Protein AF-A0A6J3C196-F1 (afdb_monomer_lite)

Sequence (352 aa):
MTTNEITDLAKDVGDKTSLLLMQANKLAESKSEQAFAVDEAGVRCADAARDLLLCAMLTSPTIHEPHCQSALTAAAETLSSSAQHLMTNSKPLLEQPTYQHLTDELHAGNTDLNKALDRLKQAYASENGSESDKILRQQQRLKFMTTTGNANKYLGNADKELSKPLVTDHKGISLATEDDVAKRIAKLKGIIAAVVLATTDRDKPDYASAELAVGTMYTLLPSVIRDVKALTANKDAETRDKIMTDLKNLLDAAREICASASSDNEDLNGAGAKFAEASNDLYNVFNPQVSPVIEDQIMDDAAAACTLTSEMLANVYQLAEEIGGEPGSMLDSKGAATADAAKALLTIAQVT

Foldseek 3Di:
DDLVPLLVLLVQLLVLLVQLLVLLVVLLVPPDPLSVQLVVLSVQLNVLSVLLNVLSNVCSVPLVDLVSLVSNLVSLVSNLVSLVSSLVSCVVSCVDPVCVVSNVSNVVSSVSSVVSSVVSNVVSCVVDVRPVVVVVVVVLLVVLLVLLVVLVVLLVVLVVLLPDDQDPDDPPDPADALVNLLVLLVLLLVLLLQLLVQQLQVVHHVSVSNSVSSVVNSVSLSVSSNRLSNVLSPPDPVVSVLLSVLSVLLSVLSSLLSVQSSDPPGDNLVSLLSNLVSSVSSSCVSPVPDDCVVLVVQLVVLVVQLVVLVVVLVVLLVVLVVVDDPVSVVSNVVSVSSNSVSSSSNSSSSSD

Structure (mmCIF, N/CA/C/O backbone):
data_AF-A0A6J3C196-F1
#
_entry.id   AF-A0A6J3C196-F1
#
loop_
_atom_site.group_PDB
_atom_site.id
_atom_site.type_symbol
_atom_site.label_atom_id
_atom_site.label_alt_id
_atom_site.label_comp_id
_atom_site.label_asym_id
_atom_site.label_entity_id
_atom_site.label_seq_id
_atom_site.pdbx_PDB_ins_code
_atom_site.Cartn_x
_atom_site.Cartn_y
_atom_site.Cartn_z
_atom_site.occupancy
_atom_site.B_iso_or_equiv
_atom_site.auth_seq_id
_atom_site.auth_comp_id
_atom_site.auth_asym_id
_atom_site.auth_atom_id
_atom_site.pdbx_PDB_model_num
ATOM 1 N N . MET A 1 1 ? -29.128 -5.036 11.004 1.00 49.19 1 MET A N 1
ATOM 2 C CA . MET A 1 1 ? -28.982 -4.744 12.449 1.00 49.19 1 MET A CA 1
ATOM 3 C C . MET A 1 1 ? -30.354 -4.442 13.061 1.00 49.19 1 MET A C 1
ATOM 5 O O . MET A 1 1 ? -31.221 -3.968 12.333 1.00 49.19 1 MET A O 1
ATOM 9 N N . THR A 1 2 ? -30.634 -4.769 14.333 1.00 51.66 2 THR A N 1
ATOM 10 C CA . THR A 1 2 ? -31.955 -4.435 14.926 1.00 51.66 2 THR A CA 1
ATOM 11 C C . THR A 1 2 ? -31.916 -3.046 15.558 1.00 51.66 2 THR A C 1
ATOM 13 O O . THR A 1 2 ? -30.967 -2.716 16.259 1.00 51.66 2 THR A O 1
ATOM 16 N N . THR A 1 3 ? -32.969 -2.247 15.372 1.00 59.88 3 THR A N 1
ATOM 17 C CA . THR A 1 3 ? -33.188 -0.914 15.984 1.00 59.88 3 THR A CA 1
ATOM 18 C C . THR A 1 3 ? -32.978 -0.888 17.515 1.00 59.88 3 THR A C 1
ATOM 20 O O . THR A 1 3 ? -32.793 0.162 18.137 1.00 59.88 3 THR A O 1
ATOM 23 N N . ASN A 1 4 ? -32.981 -2.057 18.152 1.00 71.00 4 ASN A N 1
ATOM 24 C CA . ASN A 1 4 ? -32.763 -2.200 19.583 1.00 71.00 4 ASN A CA 1
ATOM 25 C C . ASN A 1 4 ? -31.278 -2.092 19.971 1.00 71.00 4 ASN A C 1
ATOM 27 O O . ASN A 1 4 ? -30.981 -1.531 21.017 1.00 71.00 4 ASN A O 1
ATOM 31 N N . GLU A 1 5 ? -30.345 -2.506 19.111 1.00 84.00 5 GLU A N 1
ATOM 32 C CA . GLU A 1 5 ? -28.918 -2.602 19.453 1.00 84.00 5 GLU A CA 1
ATOM 33 C C . GLU A 1 5 ? -28.251 -1.236 19.687 1.00 84.00 5 GLU A C 1
ATOM 35 O O . GLU A 1 5 ? -27.599 -1.036 20.708 1.00 84.00 5 GLU A O 1
ATOM 40 N N . ILE A 1 6 ? -28.481 -0.253 18.806 1.00 87.50 6 ILE A N 1
ATOM 41 C CA . ILE A 1 6 ? -27.972 1.124 18.984 1.00 87.50 6 ILE A CA 1
ATOM 42 C C . ILE A 1 6 ? -28.527 1.769 20.249 1.00 87.50 6 ILE A C 1
ATOM 44 O O . ILE A 1 6 ? -27.810 2.446 20.985 1.00 87.50 6 ILE A O 1
ATOM 48 N N . THR A 1 7 ? -29.810 1.538 20.514 1.00 88.50 7 THR A N 1
ATOM 49 C CA . THR A 1 7 ? -30.474 2.080 21.698 1.00 88.50 7 THR A CA 1
ATOM 50 C C . THR A 1 7 ? -29.919 1.442 22.970 1.00 88.50 7 THR A C 1
ATOM 52 O O . THR A 1 7 ? -29.711 2.136 23.961 1.00 88.50 7 THR A O 1
ATOM 55 N N . ASP A 1 8 ? -29.654 0.137 22.955 1.00 90.00 8 ASP A N 1
ATOM 56 C CA . ASP A 1 8 ? -29.120 -0.584 24.108 1.00 90.00 8 ASP A CA 1
ATOM 57 C C . ASP A 1 8 ? -27.650 -0.230 24.378 1.00 90.00 8 ASP A C 1
ATOM 59 O O . ASP A 1 8 ? -27.277 -0.028 25.532 1.00 90.00 8 ASP A O 1
ATOM 63 N N . LEU A 1 9 ? -26.839 -0.022 23.335 1.00 92.50 9 LEU A N 1
ATOM 64 C CA . LEU A 1 9 ? -25.480 0.511 23.476 1.00 92.50 9 LEU A CA 1
ATOM 65 C C . LEU A 1 9 ? -25.476 1.949 24.014 1.00 92.50 9 LEU A C 1
ATOM 67 O O . LEU A 1 9 ? -24.660 2.285 24.869 1.00 92.50 9 LEU A O 1
ATOM 71 N N . ALA A 1 10 ? -26.407 2.799 23.573 1.00 92.12 10 ALA A N 1
ATOM 72 C CA . ALA A 1 10 ? -26.541 4.153 24.109 1.00 92.12 10 ALA A CA 1
ATOM 73 C C . ALA A 1 10 ? -26.976 4.162 25.588 1.00 92.12 10 ALA A C 1
ATOM 75 O O . ALA A 1 10 ? -26.542 5.029 26.348 1.00 92.12 10 ALA A O 1
ATOM 76 N N . LYS A 1 11 ? -27.788 3.186 26.023 1.00 92.06 11 LYS A N 1
ATOM 77 C CA . LYS A 1 11 ? -28.104 2.994 27.449 1.00 92.06 11 LYS A CA 1
ATOM 78 C C . LYS A 1 11 ? -26.876 2.563 28.246 1.00 92.06 11 LYS A C 1
ATOM 80 O O . LYS A 1 11 ? -26.635 3.158 29.288 1.00 92.06 11 LYS A O 1
ATOM 85 N N . ASP A 1 12 ? -26.081 1.611 27.746 1.00 93.62 12 ASP A N 1
ATOM 86 C CA . ASP A 1 12 ? -24.825 1.209 28.406 1.00 93.62 12 ASP A CA 1
ATOM 87 C C . ASP A 1 12 ? -23.889 2.414 28.577 1.00 93.62 12 ASP A C 1
ATOM 89 O O . ASP A 1 12 ? -23.370 2.644 29.667 1.00 93.62 12 ASP A O 1
ATOM 93 N N . VAL A 1 13 ? -23.754 3.262 27.549 1.00 94.06 13 VAL A N 1
ATOM 94 C CA . VAL A 1 13 ? -23.010 4.530 27.658 1.00 94.06 13 VAL A CA 1
ATOM 95 C C . VAL A 1 13 ? -23.571 5.411 28.783 1.00 94.06 13 VAL A C 1
ATOM 97 O O . VAL A 1 13 ? -22.802 5.890 29.616 1.00 94.06 13 VAL A O 1
ATOM 100 N N . GLY A 1 14 ? -24.894 5.582 28.861 1.00 92.19 14 GLY A N 1
ATOM 101 C CA . GLY A 1 14 ? -25.547 6.333 29.938 1.00 92.19 14 GLY A CA 1
ATOM 102 C C . GLY A 1 14 ? -25.309 5.748 31.338 1.00 92.19 14 GLY A C 1
ATOM 103 O O . GLY A 1 14 ? -25.070 6.499 32.290 1.00 92.19 14 GLY A O 1
ATOM 104 N N . ASP A 1 15 ? -25.301 4.422 31.468 1.00 92.88 15 ASP A N 1
ATOM 105 C CA . ASP A 1 15 ? -25.005 3.724 32.722 1.00 92.88 15 ASP A CA 1
ATOM 106 C C . ASP A 1 15 ? -23.543 3.948 33.141 1.00 92.88 15 ASP A C 1
ATOM 108 O O . ASP A 1 15 ? -23.268 4.280 34.299 1.00 92.88 15 ASP A O 1
ATOM 112 N N . LYS A 1 16 ? -22.591 3.859 32.199 1.00 92.69 16 LYS A N 1
ATOM 113 C CA . LYS A 1 16 ? -21.171 4.165 32.456 1.00 92.69 16 LYS A CA 1
ATOM 114 C C . LYS A 1 16 ? -20.954 5.628 32.829 1.00 92.69 16 LYS A C 1
ATOM 116 O O . LYS A 1 16 ? -20.203 5.901 33.767 1.00 92.69 16 LYS A O 1
ATOM 121 N N . THR A 1 17 ? -21.634 6.564 32.165 1.00 93.06 17 THR A N 1
ATOM 122 C CA . THR A 1 17 ? -21.600 7.980 32.549 1.00 93.06 17 THR A CA 1
ATOM 123 C C . THR A 1 17 ? -22.145 8.175 33.961 1.00 93.06 17 THR A C 1
ATOM 125 O O . THR A 1 17 ? -21.527 8.874 34.757 1.00 93.06 17 THR A O 1
ATOM 128 N N . SER A 1 18 ? -23.250 7.520 34.318 1.00 91.75 18 SER A N 1
ATOM 129 C CA . SER A 1 18 ? -23.841 7.629 35.658 1.00 91.75 18 SER A CA 1
ATOM 130 C C . SER A 1 18 ? -22.895 7.125 36.753 1.00 91.75 18 SER A C 1
ATOM 132 O O . SER A 1 18 ? -22.762 7.763 37.798 1.00 91.75 18 SER A O 1
ATOM 134 N N . LEU A 1 19 ? -22.182 6.021 36.500 1.00 90.75 19 LEU A N 1
ATOM 135 C CA . LEU A 1 19 ? -21.153 5.506 37.409 1.00 90.75 19 LEU A CA 1
ATOM 136 C C . LEU A 1 19 ? -19.984 6.489 37.575 1.00 90.75 19 LEU A C 1
ATOM 138 O O . LEU A 1 19 ? -19.577 6.763 38.705 1.00 90.75 19 LEU A O 1
ATOM 142 N N . LEU A 1 20 ? -19.490 7.063 36.473 1.00 90.31 20 LEU A N 1
ATOM 143 C CA . LEU A 1 20 ? -18.434 8.081 36.495 1.00 90.31 20 LEU A CA 1
ATOM 144 C C . LEU A 1 20 ? -18.865 9.326 37.289 1.00 90.31 20 LEU A C 1
ATOM 146 O O . LEU A 1 20 ? -18.107 9.848 38.106 1.00 90.31 20 LEU A O 1
ATOM 150 N N . LEU A 1 21 ? -20.102 9.784 37.096 1.00 90.75 21 LEU A N 1
ATOM 151 C CA . LEU A 1 21 ? -20.657 10.933 37.812 1.00 90.75 21 LEU A CA 1
ATOM 152 C C . LEU A 1 21 ? -20.824 10.666 39.306 1.00 90.75 21 LEU A C 1
ATOM 154 O O . LEU A 1 21 ? -20.558 11.551 40.115 1.00 90.75 21 LEU A O 1
ATOM 158 N N . MET A 1 22 ? -21.205 9.448 39.695 1.00 88.44 22 MET A N 1
ATOM 159 C CA . MET A 1 22 ? -21.294 9.068 41.106 1.00 88.44 22 MET A CA 1
ATOM 160 C C . MET A 1 22 ? -19.925 9.140 41.800 1.00 88.44 22 MET A C 1
ATOM 162 O O . MET A 1 22 ? -19.848 9.509 42.972 1.00 88.44 22 MET A O 1
ATOM 166 N N . GLN A 1 23 ? -18.842 8.817 41.088 1.00 86.50 23 GLN A N 1
ATOM 167 C CA . GLN A 1 23 ? -17.473 8.966 41.589 1.00 86.50 23 GLN A CA 1
ATOM 168 C C . GLN A 1 23 ? -17.063 10.442 41.665 1.00 86.50 23 GLN A C 1
ATOM 170 O O . GLN A 1 23 ? -16.548 10.878 42.693 1.00 86.50 23 GLN A O 1
ATOM 175 N N . ALA A 1 24 ? -17.350 11.228 40.624 1.00 86.25 24 ALA A N 1
ATOM 176 C CA . ALA A 1 24 ? -17.058 12.660 40.602 1.00 86.25 24 ALA A CA 1
ATOM 177 C C . ALA A 1 24 ? -17.819 13.439 41.689 1.00 86.25 24 ALA A C 1
ATOM 179 O O . ALA A 1 24 ? -17.261 14.338 42.313 1.00 86.25 24 ALA A O 1
ATOM 180 N N . ASN A 1 25 ? -19.061 13.055 41.989 1.00 85.81 25 ASN A N 1
ATOM 181 C CA . ASN A 1 25 ? -19.868 13.704 43.019 1.00 85.81 25 ASN A CA 1
ATOM 182 C C . ASN A 1 25 ? -19.242 13.582 44.419 1.00 85.81 25 ASN A C 1
ATOM 184 O O . ASN A 1 25 ? -19.324 14.516 45.209 1.00 85.81 25 ASN A O 1
ATOM 188 N N . LYS A 1 26 ? -18.529 12.484 44.709 1.00 83.44 26 LYS A N 1
ATOM 189 C CA . LYS A 1 26 ? -17.782 12.329 45.972 1.00 83.44 26 LYS A CA 1
ATOM 190 C C . LYS A 1 26 ? -16.655 13.364 46.118 1.00 83.44 26 LYS A C 1
ATOM 192 O O . LYS A 1 26 ? -16.299 13.715 47.237 1.00 83.44 26 LYS A O 1
ATOM 197 N N . LEU A 1 27 ? -16.099 13.871 45.009 1.00 76.44 27 LEU A N 1
ATOM 198 C CA . LEU A 1 27 ? -15.130 14.982 45.017 1.00 76.44 27 LEU A CA 1
ATOM 199 C C . LEU A 1 27 ? -15.824 16.333 45.246 1.00 76.44 27 LEU A C 1
ATOM 201 O O . LEU A 1 27 ? -15.272 17.223 45.903 1.00 76.44 27 LEU A O 1
ATOM 205 N N . ALA A 1 28 ? -17.046 16.469 44.726 1.00 75.00 28 ALA A N 1
ATOM 206 C CA . ALA A 1 28 ? -17.852 17.681 44.807 1.00 75.00 28 ALA A CA 1
ATOM 207 C C . ALA A 1 28 ? -18.475 17.932 46.200 1.00 75.00 28 ALA A C 1
ATOM 209 O O . ALA A 1 28 ? -18.947 19.032 46.478 1.00 75.00 28 ALA A O 1
ATOM 210 N N . GLU A 1 29 ? -18.439 16.955 47.115 1.00 75.31 29 GLU A N 1
ATOM 211 C CA . GLU A 1 29 ? -18.946 17.109 48.492 1.00 75.31 29 GLU A CA 1
ATOM 212 C C . GLU A 1 29 ? -18.143 18.119 49.330 1.00 75.31 29 GLU A C 1
ATOM 214 O O . GLU A 1 29 ? -18.653 18.695 50.299 1.00 75.31 29 GLU A O 1
ATOM 219 N N . SER A 1 30 ? -16.884 18.374 48.962 1.00 66.12 30 SER A N 1
ATOM 220 C CA . SER A 1 30 ? -16.096 19.434 49.589 1.00 66.12 30 SER A CA 1
ATOM 221 C C . SER A 1 30 ? -16.639 20.793 49.130 1.00 66.12 30 SER A C 1
ATOM 223 O O . SER A 1 30 ? -16.702 21.050 47.944 1.00 66.12 30 SER A O 1
ATOM 225 N N . LYS A 1 31 ? -17.046 21.709 50.020 1.00 66.06 31 LYS A N 1
ATOM 226 C CA . LYS A 1 31 ? -17.582 23.042 49.633 1.00 66.06 31 LYS A CA 1
ATOM 227 C C . LYS A 1 31 ? -16.500 24.013 49.111 1.00 66.06 31 LYS A C 1
ATOM 229 O O . LYS A 1 31 ? -16.443 25.166 49.535 1.00 66.06 31 LYS A O 1
ATOM 234 N N . SER A 1 32 ? -15.595 23.531 48.265 1.00 76.06 32 SER A N 1
ATOM 235 C CA . SER A 1 32 ? -14.510 24.291 47.647 1.00 76.06 32 SER A CA 1
ATOM 236 C C . SER A 1 32 ? -14.933 24.852 46.285 1.00 76.06 32 SER A C 1
ATOM 238 O O . SER A 1 32 ? -15.858 24.353 45.648 1.00 76.06 32 SER A O 1
ATOM 240 N N . GLU A 1 33 ? -14.250 25.893 45.811 1.00 75.75 33 GLU A N 1
ATOM 241 C CA . GLU A 1 33 ? -14.483 26.456 44.472 1.00 75.75 33 GLU A CA 1
ATOM 242 C C . GLU A 1 33 ? -14.169 25.427 43.368 1.00 75.75 33 GLU A C 1
ATOM 244 O O . GLU A 1 33 ? -14.858 25.347 42.354 1.00 75.75 33 GLU A O 1
ATOM 249 N N . GLN A 1 34 ? -13.184 24.559 43.611 1.00 78.94 34 GLN A N 1
ATOM 250 C CA . GLN A 1 34 ? -12.806 23.462 42.722 1.00 78.94 34 GLN A CA 1
ATOM 251 C C . GLN A 1 34 ? -13.888 22.376 42.645 1.00 78.94 34 GLN A C 1
ATOM 253 O O . GLN A 1 34 ? -14.134 21.828 41.575 1.00 78.94 34 GLN A O 1
ATOM 258 N N . ALA A 1 35 ? -14.574 22.089 43.751 1.00 81.38 35 ALA A N 1
ATOM 259 C CA . ALA A 1 35 ? -15.699 21.158 43.771 1.00 81.38 35 ALA A CA 1
ATOM 260 C C . ALA A 1 35 ? -16.908 21.664 42.978 1.00 81.38 35 ALA A C 1
ATOM 262 O O . ALA A 1 35 ? -17.563 20.869 42.310 1.00 81.38 35 ALA A O 1
ATOM 263 N N . PHE A 1 36 ? -17.160 22.977 42.980 1.00 83.44 36 PHE A N 1
ATOM 264 C CA . PHE A 1 36 ? -18.204 23.574 42.144 1.00 83.44 36 PHE A CA 1
ATOM 265 C C . PHE A 1 36 ? -17.909 23.390 40.646 1.00 83.44 36 PHE A C 1
ATOM 267 O O . PHE A 1 36 ? -18.800 23.051 39.873 1.00 83.44 36 PHE A O 1
ATOM 274 N N . ALA A 1 37 ? -16.644 23.531 40.233 1.00 85.75 37 ALA A N 1
ATOM 275 C CA . ALA A 1 37 ? -16.231 23.298 38.846 1.00 85.75 37 ALA A CA 1
ATOM 276 C C . ALA A 1 37 ? -16.340 21.819 38.415 1.00 85.75 37 ALA A C 1
ATOM 278 O O . ALA A 1 37 ? -16.557 21.530 37.233 1.00 85.75 37 ALA A O 1
ATOM 279 N N . VAL A 1 38 ? -16.180 20.879 39.354 1.00 87.94 38 VAL A N 1
ATOM 280 C CA . VAL A 1 38 ? -16.407 19.443 39.118 1.00 87.94 38 VAL A CA 1
ATOM 281 C C . VAL A 1 38 ? -17.899 19.134 39.022 1.00 87.94 38 VAL A C 1
ATOM 283 O O . VAL A 1 38 ? -18.292 18.408 38.113 1.00 87.94 38 VAL A O 1
ATOM 286 N N . ASP A 1 39 ? -18.726 19.718 39.891 1.00 87.69 39 ASP A N 1
ATOM 287 C CA . ASP A 1 39 ? -20.186 19.576 39.845 1.00 87.69 39 ASP A CA 1
ATOM 288 C C . ASP A 1 39 ? -20.759 20.100 38.518 1.00 87.69 39 ASP A C 1
ATOM 290 O O . ASP A 1 39 ? -21.464 19.378 37.814 1.00 87.69 39 ASP A O 1
ATOM 294 N N . GLU A 1 40 ? -20.356 21.302 38.089 1.00 88.56 40 GLU A N 1
ATOM 295 C CA . GLU A 1 40 ? -20.795 21.876 36.812 1.00 88.56 40 GLU A CA 1
ATOM 296 C C . GLU A 1 40 ? -20.372 21.008 35.612 1.00 88.56 40 GLU A C 1
ATOM 298 O O . GLU A 1 40 ? -21.167 20.753 34.703 1.00 88.56 40 GLU A O 1
ATOM 303 N N . ALA A 1 41 ? -19.130 20.510 35.606 1.00 89.44 41 ALA A N 1
ATOM 304 C CA . ALA A 1 41 ? -18.667 19.589 34.568 1.00 89.44 41 ALA A CA 1
ATOM 305 C C . ALA A 1 41 ? -19.429 18.253 34.601 1.00 89.44 41 ALA A C 1
ATOM 307 O O . ALA A 1 41 ? -19.697 17.668 33.549 1.00 89.44 41 ALA A O 1
ATOM 308 N N . GLY A 1 42 ? -19.817 17.795 35.793 1.00 91.25 42 GLY A N 1
ATOM 309 C CA . GLY A 1 42 ? -20.642 16.611 35.988 1.00 91.25 42 GLY A CA 1
ATOM 310 C C . GLY A 1 42 ? -22.036 16.780 35.388 1.00 91.25 42 GLY A C 1
ATOM 311 O O . GLY A 1 42 ? -22.482 15.924 34.624 1.00 91.25 42 GLY A O 1
ATOM 312 N N . VAL A 1 43 ? -22.691 17.917 35.642 1.00 91.19 43 VAL A N 1
ATOM 313 C CA . VAL A 1 43 ? -23.997 18.254 35.047 1.00 91.19 43 VAL A CA 1
ATOM 314 C C . VAL A 1 43 ? -23.916 18.263 33.520 1.00 91.19 43 VAL A C 1
ATOM 316 O O . VAL A 1 43 ? -24.719 17.601 32.866 1.00 91.19 43 VAL A O 1
ATOM 319 N N . ARG A 1 44 ? -22.899 18.916 32.942 1.00 90.12 44 ARG A N 1
ATOM 320 C CA . ARG A 1 44 ? -22.701 18.944 31.479 1.00 90.12 44 ARG A CA 1
ATOM 321 C C . ARG A 1 44 ? -22.492 17.552 30.883 1.00 90.12 44 ARG A C 1
ATOM 323 O O . ARG A 1 44 ? -22.989 17.262 29.798 1.00 90.12 44 ARG A O 1
ATOM 330 N N . CYS A 1 45 ? -21.765 16.684 31.583 1.00 90.88 45 CYS A N 1
ATOM 331 C CA . CYS A 1 45 ? -21.553 15.302 31.161 1.00 90.88 45 CYS A CA 1
ATOM 332 C C . CYS A 1 45 ? -22.859 14.485 31.231 1.00 90.88 45 CYS A C 1
ATOM 334 O O . CYS A 1 45 ? -23.164 13.733 30.306 1.00 90.88 45 CYS A O 1
ATOM 336 N N . ALA A 1 46 ? -23.679 14.693 32.268 1.00 92.12 46 ALA A N 1
ATOM 337 C CA . ALA A 1 46 ? -25.002 14.079 32.381 1.00 92.12 46 ALA A CA 1
ATOM 338 C C . ALA A 1 46 ? -25.943 14.515 31.248 1.00 92.12 46 ALA A C 1
ATOM 340 O O . ALA A 1 46 ? -26.636 13.680 30.667 1.00 92.12 46 ALA A O 1
ATOM 341 N N . ASP A 1 47 ? -25.959 15.808 30.923 1.00 89.75 47 ASP A N 1
ATOM 342 C CA . ASP A 1 47 ? -26.782 16.353 29.842 1.00 89.75 47 ASP A CA 1
ATOM 343 C C . ASP A 1 47 ? -26.336 15.815 28.480 1.00 89.75 47 ASP A C 1
ATOM 345 O O . ASP A 1 47 ? -27.163 15.298 27.732 1.00 89.75 47 ASP A O 1
ATOM 349 N N . ALA A 1 48 ? -25.027 15.788 28.208 1.00 90.69 48 ALA A N 1
ATOM 350 C CA . ALA A 1 48 ? -24.493 15.209 26.976 1.00 90.69 48 ALA A CA 1
ATOM 351 C C . ALA A 1 48 ? -24.840 13.715 26.817 1.00 90.69 48 ALA A C 1
ATOM 353 O O . ALA A 1 48 ? -25.098 13.255 25.705 1.00 90.69 48 ALA A O 1
ATOM 354 N N . ALA A 1 49 ? -24.893 12.947 27.912 1.00 92.69 49 ALA A N 1
ATOM 355 C CA . ALA A 1 49 ? -25.314 11.546 27.870 1.00 92.69 49 ALA A CA 1
ATOM 356 C C . ALA A 1 49 ? -26.814 11.386 27.587 1.00 92.69 49 ALA A C 1
ATOM 358 O O . ALA A 1 49 ? -27.207 10.486 26.841 1.00 92.69 49 ALA A O 1
ATOM 359 N N . ARG A 1 50 ? -27.660 12.271 28.131 1.00 92.06 50 ARG A N 1
ATOM 360 C CA . ARG A 1 50 ? -29.097 12.300 27.811 1.00 92.06 50 ARG A CA 1
ATOM 361 C C . ARG A 1 50 ? -29.332 12.668 26.352 1.00 92.06 50 ARG A C 1
ATOM 363 O O . ARG A 1 50 ? -30.124 12.001 25.689 1.00 92.06 50 ARG A O 1
ATOM 370 N N . ASP A 1 51 ? -28.623 13.674 25.852 1.00 90.75 51 ASP A N 1
ATOM 371 C CA . ASP A 1 51 ? -28.708 14.107 24.457 1.00 90.75 51 ASP A CA 1
ATOM 372 C C . ASP A 1 51 ? -28.259 12.997 23.505 1.00 90.75 51 ASP A C 1
ATOM 374 O O . ASP A 1 51 ? -28.927 12.737 22.504 1.00 90.75 51 ASP A O 1
ATOM 378 N N . LEU A 1 52 ? -27.184 12.278 23.846 1.00 93.56 52 LEU A N 1
ATOM 379 C CA . LEU A 1 52 ? -26.738 11.105 23.097 1.00 93.56 52 LEU A CA 1
ATOM 380 C C . LEU A 1 52 ? -27.808 10.010 23.061 1.00 93.56 52 LEU A C 1
ATOM 382 O O . LEU A 1 52 ? -28.090 9.478 21.989 1.00 93.56 52 LEU A O 1
ATOM 386 N N . LEU A 1 53 ? -28.424 9.684 24.200 1.00 92.75 53 LEU A N 1
ATOM 387 C CA . LEU A 1 53 ? -29.475 8.669 24.261 1.00 92.75 53 LEU A CA 1
ATOM 388 C C . LEU A 1 53 ? -30.706 9.077 23.439 1.00 92.75 53 LEU A C 1
ATOM 390 O O . LEU A 1 53 ? -31.235 8.265 22.682 1.00 92.75 53 LEU A O 1
ATOM 394 N N . LEU A 1 54 ? -31.144 10.333 23.543 1.00 90.19 54 LEU A N 1
ATOM 395 C CA . LEU A 1 54 ? -32.245 10.861 22.733 1.00 90.19 54 LEU A CA 1
ATOM 396 C C . LEU A 1 54 ? -31.904 10.825 21.242 1.00 90.19 54 LEU A C 1
ATOM 398 O O . LEU A 1 54 ? -32.723 10.387 20.434 1.00 90.19 54 LEU A O 1
ATOM 402 N N . CYS A 1 55 ? -30.686 11.228 20.876 1.00 89.06 55 CYS A N 1
ATOM 403 C CA . CYS A 1 55 ? -30.195 11.149 19.507 1.00 89.06 55 CYS A CA 1
ATOM 404 C C . CYS A 1 55 ? -30.206 9.699 19.008 1.00 89.06 55 CYS A C 1
ATOM 406 O O . CYS A 1 55 ? -30.732 9.437 17.928 1.00 89.06 55 CYS A O 1
ATOM 408 N N . ALA A 1 56 ? -29.732 8.742 19.810 1.00 90.12 56 ALA A N 1
ATOM 409 C CA . ALA A 1 56 ? -29.752 7.318 19.483 1.00 90.12 56 ALA A CA 1
ATOM 410 C C . ALA A 1 56 ? -31.183 6.798 19.282 1.00 90.12 56 ALA A C 1
ATOM 412 O O . ALA A 1 56 ? -31.455 6.125 18.295 1.00 90.12 56 ALA A O 1
ATOM 413 N N . MET A 1 57 ? -32.128 7.161 20.153 1.00 87.62 57 MET A N 1
ATOM 414 C CA . MET A 1 57 ? -33.533 6.758 20.017 1.00 87.62 57 MET A CA 1
ATOM 415 C C . MET A 1 57 ? -34.192 7.321 18.750 1.00 87.62 57 MET A C 1
ATOM 417 O O . MET A 1 57 ? -34.967 6.620 18.100 1.00 87.62 57 MET A O 1
ATOM 421 N N . LEU A 1 58 ? -33.890 8.573 18.393 1.00 88.44 58 LEU A N 1
ATOM 422 C CA . LEU A 1 58 ? -34.437 9.228 17.201 1.00 88.44 58 LEU A CA 1
ATOM 423 C C . LEU A 1 58 ? -33.817 8.699 15.905 1.00 88.44 58 LEU A C 1
ATOM 425 O O . LEU A 1 58 ? -34.506 8.594 14.895 1.00 88.44 58 LEU A O 1
ATOM 429 N N . THR A 1 59 ? -32.523 8.383 15.934 1.00 86.88 59 THR A N 1
ATOM 430 C CA . THR A 1 59 ? -31.760 7.969 14.751 1.00 86.88 59 THR A CA 1
ATOM 431 C C . THR A 1 59 ? -31.757 6.466 14.533 1.00 86.88 59 THR A C 1
ATOM 433 O O . THR A 1 59 ? -31.570 6.044 13.399 1.00 86.88 59 THR A O 1
ATOM 436 N N . SER A 1 60 ? -32.001 5.647 15.561 1.00 84.31 60 SER A N 1
ATOM 437 C CA . SER A 1 60 ? -31.924 4.187 15.451 1.00 84.31 60 SER A CA 1
ATOM 438 C C . SER A 1 60 ? -32.791 3.596 14.321 1.00 84.31 60 SER A C 1
ATOM 440 O O . SER A 1 60 ? -32.286 2.763 13.563 1.00 84.31 60 SER A O 1
ATOM 442 N N . PRO A 1 61 ? -34.058 4.021 14.105 1.00 79.12 61 PRO A N 1
ATOM 443 C CA . PRO A 1 61 ? -34.873 3.494 13.003 1.00 79.12 61 PRO A CA 1
ATOM 444 C C . PRO A 1 61 ? -34.346 3.862 11.609 1.00 79.12 61 PRO A C 1
ATOM 446 O O . PRO A 1 61 ? -34.642 3.171 10.637 1.00 79.12 61 PRO A O 1
ATOM 449 N N . THR A 1 62 ? -33.572 4.943 11.504 1.00 81.31 62 THR A N 1
ATOM 450 C CA . THR A 1 62 ? -33.041 5.499 10.252 1.00 81.31 62 THR A CA 1
ATOM 451 C C . THR A 1 62 ? -31.515 5.548 10.260 1.00 81.31 62 THR A C 1
ATOM 453 O O . THR A 1 62 ? -30.918 6.378 9.583 1.00 81.31 62 THR A O 1
ATOM 456 N N . ILE A 1 63 ? -30.854 4.664 11.015 1.00 80.81 63 ILE A N 1
ATOM 457 C CA . ILE A 1 63 ? -29.402 4.745 11.239 1.00 80.81 63 ILE A CA 1
ATOM 458 C C . ILE A 1 63 ? -28.576 4.462 9.976 1.00 80.81 63 ILE A C 1
ATOM 460 O O . ILE A 1 63 ? -27.397 4.791 9.909 1.00 80.81 63 ILE A O 1
ATOM 464 N N . HIS A 1 64 ? -29.209 3.903 8.947 1.00 72.06 64 HIS A N 1
ATOM 465 C CA . HIS A 1 64 ? -28.638 3.724 7.614 1.00 72.06 64 HIS A CA 1
ATOM 466 C C . HIS A 1 64 ? -28.414 5.062 6.884 1.00 72.06 64 HIS A C 1
ATOM 468 O O . HIS A 1 64 ? -27.640 5.121 5.934 1.00 72.06 64 HIS A O 1
ATOM 474 N N . GLU A 1 65 ? -29.083 6.136 7.314 1.00 74.44 65 GLU A N 1
ATOM 475 C CA . GLU A 1 65 ? -28.947 7.460 6.720 1.00 74.44 65 GLU A CA 1
ATOM 476 C C . GLU A 1 65 ? -27.675 8.180 7.228 1.00 74.44 65 GLU A C 1
ATOM 478 O O . GLU A 1 65 ? -27.506 8.360 8.440 1.00 74.44 65 GLU A O 1
ATOM 483 N N . PRO A 1 66 ? -26.797 8.697 6.342 1.00 71.69 66 PRO A N 1
ATO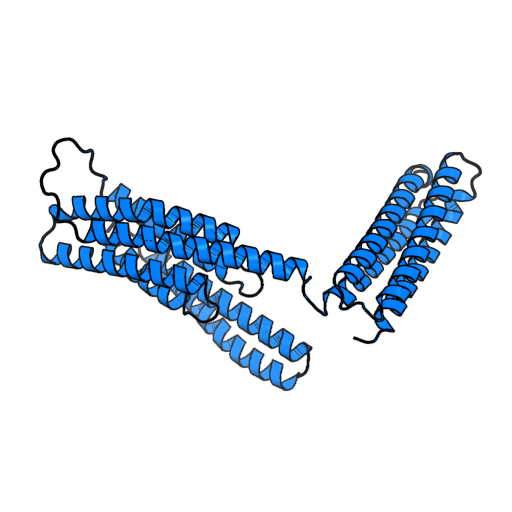M 484 C CA . PRO A 1 66 ? -25.511 9.293 6.739 1.00 71.69 66 PRO A CA 1
ATOM 485 C C . PRO A 1 66 ? -25.620 10.491 7.695 1.00 71.69 66 PRO A C 1
ATOM 487 O O . PRO A 1 66 ? -24.756 10.716 8.547 1.00 71.69 66 PRO A O 1
ATOM 490 N N . HIS A 1 67 ? -26.691 11.277 7.576 1.00 79.69 67 HIS A N 1
ATOM 491 C CA . HIS A 1 67 ? -26.927 12.433 8.441 1.00 79.69 67 HIS A CA 1
ATOM 492 C C . HIS A 1 67 ? -27.303 12.011 9.871 1.00 79.69 67 HIS A C 1
ATOM 494 O O . HIS A 1 67 ? -26.904 12.675 10.827 1.00 79.69 67 HIS A O 1
ATOM 500 N N . CYS A 1 68 ? -27.999 10.880 10.028 1.00 82.62 68 CYS A N 1
ATOM 501 C CA . CYS A 1 68 ? -28.312 10.283 11.324 1.00 82.62 68 CYS A CA 1
ATOM 502 C C . CYS A 1 68 ? -27.046 9.758 12.019 1.00 82.62 68 CYS A C 1
ATOM 504 O O . CYS A 1 68 ? -26.842 10.035 13.199 1.00 82.62 68 CYS A O 1
ATOM 506 N N . GLN A 1 69 ? -26.154 9.091 11.279 1.00 83.38 69 GLN A N 1
ATOM 507 C CA . GLN A 1 69 ? -24.855 8.639 11.799 1.00 83.38 69 GLN A CA 1
ATOM 508 C C . GLN A 1 69 ? -23.960 9.813 12.213 1.00 83.38 69 GLN A C 1
ATOM 510 O O . GLN A 1 69 ? -23.321 9.776 13.265 1.00 83.38 69 GLN A O 1
ATOM 515 N N . SER A 1 70 ? -23.947 10.883 11.413 1.00 83.56 70 SER A N 1
ATOM 516 C CA . SER A 1 70 ? -23.178 12.098 11.707 1.00 83.56 70 SER A CA 1
ATOM 517 C C . SER A 1 70 ? -23.679 12.788 12.978 1.00 83.56 70 SER A C 1
ATOM 519 O O . SER A 1 70 ? -22.877 13.175 13.827 1.00 83.56 70 SER A O 1
ATOM 521 N N . ALA A 1 71 ? -25.001 12.896 13.148 1.00 85.56 71 ALA A N 1
ATOM 522 C CA . ALA A 1 71 ? -25.606 13.449 14.357 1.00 85.56 71 ALA A CA 1
ATOM 523 C C . ALA A 1 71 ? -25.258 12.617 15.604 1.00 85.56 71 ALA A C 1
ATOM 525 O O . ALA A 1 71 ? -24.867 13.176 16.630 1.00 85.56 71 ALA A O 1
ATOM 526 N N . LEU A 1 72 ? -25.325 11.285 15.496 1.00 88.81 72 LEU A N 1
ATOM 527 C CA . LEU A 1 72 ? -24.985 10.380 16.593 1.00 88.81 72 LEU A CA 1
ATOM 528 C C . LEU A 1 72 ? -23.486 10.423 16.941 1.00 88.81 72 LEU A C 1
ATOM 530 O O . LEU A 1 72 ? -23.117 10.396 18.115 1.00 88.81 72 LEU A O 1
ATOM 534 N N . THR A 1 73 ? -22.623 10.569 15.932 1.00 88.94 73 THR A N 1
ATOM 535 C CA . THR A 1 73 ? -21.174 10.764 16.108 1.00 88.94 73 THR A CA 1
ATOM 536 C C . THR A 1 73 ? -20.878 12.063 16.854 1.00 88.94 73 THR A C 1
ATOM 538 O O . THR A 1 73 ? -20.138 12.047 17.836 1.00 88.94 73 THR A O 1
ATOM 541 N N . ALA A 1 74 ? -21.504 13.171 16.449 1.00 86.12 74 ALA A N 1
ATOM 542 C CA . ALA A 1 74 ? -21.327 14.470 17.095 1.00 86.12 74 ALA A CA 1
ATOM 543 C C . ALA A 1 74 ? -21.791 14.457 18.563 1.00 86.12 74 ALA A C 1
ATOM 545 O O . ALA A 1 74 ? -21.122 15.017 19.437 1.00 86.12 74 ALA A O 1
ATOM 546 N N . ALA A 1 75 ? -22.899 13.773 18.863 1.00 90.62 75 ALA A N 1
ATOM 547 C CA . ALA A 1 75 ? -23.367 13.593 20.236 1.00 90.62 75 ALA A CA 1
ATOM 548 C C . ALA A 1 75 ? -22.373 12.765 21.077 1.00 90.62 75 ALA A C 1
ATOM 550 O O . ALA A 1 75 ? -22.055 13.130 22.210 1.00 90.62 75 ALA A O 1
ATOM 551 N N . ALA A 1 76 ? -21.814 11.692 20.506 1.00 91.00 76 ALA A N 1
ATOM 552 C CA . ALA A 1 76 ? -20.814 10.849 21.164 1.00 91.00 76 ALA A CA 1
ATOM 553 C C . ALA A 1 76 ? -19.502 11.608 21.451 1.00 91.00 76 ALA A C 1
ATOM 555 O O . ALA A 1 76 ? -18.908 11.455 22.519 1.00 91.00 76 ALA A O 1
ATOM 556 N N . GLU A 1 77 ? -19.055 12.453 20.519 1.00 88.69 77 GLU A N 1
ATOM 557 C CA . GLU A 1 77 ? -17.887 13.325 20.701 1.00 88.69 77 GLU A CA 1
ATOM 558 C C . GLU A 1 77 ? -18.127 14.407 21.753 1.00 88.69 77 GLU A C 1
ATOM 560 O O . GLU A 1 77 ? -17.249 14.668 22.576 1.00 88.69 77 GLU A O 1
ATOM 565 N N . THR A 1 78 ? -19.333 14.978 21.782 1.00 90.31 78 THR A N 1
ATOM 566 C CA . THR A 1 78 ? -19.736 15.947 22.808 1.00 90.31 78 THR A CA 1
ATOM 567 C C . THR A 1 78 ? -19.670 15.324 24.204 1.00 90.31 78 THR A C 1
ATOM 569 O O . THR A 1 78 ? -19.116 15.931 25.121 1.00 90.31 78 THR A O 1
ATOM 572 N N . LEU A 1 79 ? -20.152 14.087 24.372 1.00 93.25 79 LEU A N 1
ATOM 573 C CA . LEU A 1 79 ? -20.058 13.375 25.649 1.00 93.25 79 LEU A CA 1
ATOM 574 C C . LEU A 1 79 ? -18.607 13.066 26.039 1.00 93.25 79 LEU A C 1
ATOM 576 O O . LEU A 1 79 ? -18.216 13.316 27.179 1.00 93.25 79 LEU A O 1
ATOM 580 N N . SER A 1 80 ? -17.794 12.571 25.103 1.00 91.62 80 SER A N 1
ATOM 581 C CA . SER A 1 80 ? -16.373 12.302 25.362 1.00 91.62 80 SER A CA 1
ATOM 582 C C . SER A 1 80 ? -15.621 13.574 25.773 1.00 91.62 80 SER A C 1
ATOM 584 O O . SER A 1 80 ? -14.879 13.569 26.756 1.00 91.62 80 SER A O 1
ATOM 586 N N . SER A 1 81 ? -15.874 14.698 25.095 1.00 89.81 81 SER A N 1
ATOM 587 C CA . SER A 1 81 ? -15.314 16.003 25.457 1.00 89.81 81 SER A CA 1
ATOM 588 C C . SER A 1 81 ? -15.745 16.433 26.864 1.00 89.81 81 SER A C 1
ATOM 590 O O . SER A 1 81 ? -14.892 16.779 27.685 1.00 89.81 81 SER A O 1
ATOM 592 N N . SER A 1 82 ? -17.037 16.333 27.191 1.00 89.81 82 SER A N 1
ATOM 593 C CA . SER A 1 82 ? -17.555 16.636 28.532 1.00 89.81 82 SER A CA 1
ATOM 594 C C . SER A 1 82 ? -16.922 15.763 29.624 1.00 89.81 82 SER A C 1
ATOM 596 O O . SER A 1 82 ? -16.556 16.276 30.682 1.00 89.81 82 SER A O 1
ATOM 598 N N . ALA A 1 83 ? -16.714 14.469 29.367 1.00 89.69 83 ALA A N 1
ATOM 599 C CA . ALA A 1 83 ? -16.031 13.563 30.291 1.00 89.69 83 ALA A CA 1
ATOM 600 C C . ALA A 1 83 ? -14.548 13.935 30.489 1.00 89.69 83 ALA A C 1
ATOM 602 O O . ALA A 1 83 ? -14.043 13.914 31.611 1.00 89.69 83 ALA A O 1
ATOM 603 N N . GLN A 1 84 ? -13.848 14.362 29.435 1.00 89.88 84 GLN A N 1
ATOM 604 C CA . GLN A 1 84 ? -12.470 14.859 29.545 1.00 89.88 84 GLN A CA 1
ATOM 605 C C . GLN A 1 84 ? -12.381 16.183 30.314 1.00 89.88 84 GLN A C 1
ATOM 607 O O . GLN A 1 84 ? -11.450 16.390 31.101 1.00 89.88 84 GLN A O 1
ATOM 612 N N . HIS A 1 85 ? -13.361 17.073 30.140 1.00 89.50 85 HIS A N 1
ATOM 613 C CA . HIS A 1 85 ? -13.474 18.287 30.945 1.00 89.50 85 HIS A CA 1
ATOM 614 C C . HIS A 1 85 ? -13.698 17.961 32.424 1.00 89.50 85 HIS A C 1
ATOM 616 O O . HIS A 1 85 ? -13.020 18.536 33.277 1.00 89.50 85 HIS A O 1
ATOM 622 N N . LEU A 1 86 ? -14.556 16.982 32.727 1.00 89.69 86 LEU A N 1
ATOM 623 C CA . LEU A 1 86 ? -14.759 16.481 34.086 1.00 89.69 86 LEU A CA 1
ATOM 624 C C . LEU A 1 86 ? -13.456 15.947 34.696 1.00 89.69 86 LEU A C 1
ATOM 626 O O . LEU A 1 86 ? -13.097 16.338 35.808 1.00 89.69 86 LEU A O 1
ATOM 630 N N . MET A 1 87 ? -12.700 15.127 33.959 1.00 89.25 87 MET A N 1
ATOM 631 C CA . MET A 1 87 ? -11.392 14.632 34.407 1.00 89.25 87 MET A CA 1
ATOM 632 C C . MET A 1 87 ? -10.412 15.777 34.674 1.00 89.25 87 MET A C 1
ATOM 634 O O . MET A 1 87 ? -9.724 15.783 35.692 1.00 89.25 87 MET A O 1
ATOM 638 N N . THR A 1 88 ? -10.359 16.765 33.779 1.00 88.06 88 THR A N 1
ATOM 639 C CA . THR A 1 88 ? -9.451 17.915 33.892 1.00 88.06 88 THR A CA 1
ATOM 640 C C . THR A 1 88 ? -9.769 18.767 35.117 1.00 88.06 88 THR A C 1
ATOM 642 O O . THR A 1 88 ? -8.854 19.103 35.866 1.00 88.06 88 THR A O 1
ATOM 645 N N . ASN A 1 89 ? -11.048 19.051 35.366 1.00 87.06 89 ASN A N 1
ATOM 646 C CA . ASN A 1 89 ? -11.485 19.807 36.541 1.00 87.06 89 ASN A CA 1
ATOM 647 C C . ASN A 1 89 ? -11.320 19.013 37.845 1.00 87.06 89 ASN A C 1
ATOM 649 O O . ASN A 1 89 ? -11.149 19.610 38.905 1.00 87.06 89 ASN A O 1
ATOM 653 N N . SER A 1 90 ? -11.316 17.679 37.771 1.00 84.94 90 SER A N 1
ATOM 654 C CA . SER A 1 90 ? -11.114 16.806 38.932 1.00 84.94 90 SER A CA 1
ATOM 655 C C . SER A 1 90 ? -9.644 16.704 39.361 1.00 84.94 90 SER A C 1
ATOM 657 O O . SER A 1 90 ? -9.375 16.518 40.545 1.00 84.94 90 SER A O 1
ATOM 659 N N . LYS A 1 91 ? -8.676 16.881 38.44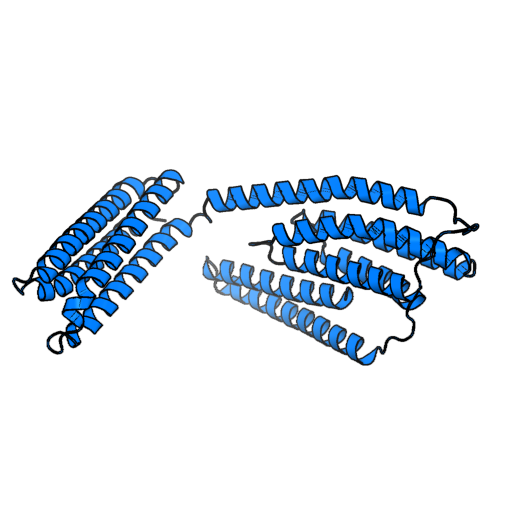5 1.00 85.31 91 LYS A N 1
ATOM 660 C CA . LYS A 1 91 ? -7.223 16.815 38.734 1.00 85.31 91 LYS A CA 1
ATOM 661 C C . LYS A 1 91 ? -6.771 17.563 40.002 1.00 85.31 91 LYS A C 1
ATOM 663 O O . LYS A 1 91 ? -6.139 16.920 40.835 1.00 85.31 91 LYS A O 1
ATOM 668 N N . PRO A 1 92 ? -7.091 18.857 40.210 1.00 82.19 92 PRO A N 1
ATOM 669 C CA . PRO A 1 92 ? -6.622 19.595 41.388 1.00 82.19 92 PRO A CA 1
ATOM 670 C C . PRO A 1 92 ? -7.146 19.041 42.723 1.00 82.19 92 PRO A C 1
ATOM 672 O O . PRO A 1 92 ? -6.511 19.231 43.758 1.00 82.19 92 PRO A O 1
ATOM 675 N N . LEU A 1 93 ? -8.292 18.350 42.728 1.00 78.00 93 LEU A N 1
ATOM 676 C CA . LEU A 1 93 ? -8.814 17.682 43.926 1.00 78.00 93 LEU A CA 1
ATOM 677 C C . LEU A 1 93 ? -8.135 16.325 44.156 1.00 78.00 93 LEU A C 1
ATOM 679 O O . LEU A 1 93 ? -7.906 15.933 45.298 1.00 78.00 93 LEU A O 1
ATOM 683 N N . LEU A 1 94 ? -7.772 15.637 43.074 1.00 78.31 94 LEU A N 1
ATOM 684 C CA . LEU A 1 94 ? -7.137 14.317 43.090 1.00 78.31 94 LEU A CA 1
ATOM 685 C C . LEU A 1 94 ? -5.651 14.347 43.490 1.00 78.31 94 LEU A C 1
ATOM 687 O O . LEU A 1 94 ? -5.112 13.322 43.898 1.00 78.31 94 LEU A O 1
ATOM 691 N N . GLU A 1 95 ? -4.992 15.507 43.425 1.00 78.19 95 GLU A N 1
ATOM 692 C CA . GLU A 1 95 ? -3.628 15.706 43.947 1.00 78.19 95 GLU A CA 1
ATOM 693 C C . GLU A 1 95 ? -3.563 15.672 45.487 1.00 78.19 95 GLU A C 1
ATOM 695 O O . GLU A 1 95 ? -2.478 15.599 46.069 1.00 78.19 95 GLU A O 1
ATOM 700 N N . GLN A 1 96 ? -4.712 15.695 46.171 1.00 74.88 96 GLN A N 1
ATOM 701 C CA . GLN A 1 96 ? -4.762 15.563 47.623 1.00 74.88 96 GLN A CA 1
ATOM 702 C C . GLN A 1 96 ? -4.658 14.080 48.039 1.00 74.88 96 GLN A C 1
ATOM 704 O O . GLN A 1 96 ? -5.425 13.253 47.538 1.00 74.88 96 GLN A O 1
ATOM 709 N N . PRO A 1 97 ? -3.803 13.726 49.025 1.00 71.25 97 PRO A N 1
ATOM 710 C CA . PRO A 1 97 ? -3.598 12.337 49.469 1.00 71.25 97 PRO A CA 1
ATOM 711 C C . PRO A 1 97 ? -4.881 11.610 49.901 1.00 71.25 97 PRO A C 1
ATOM 713 O O . PRO A 1 97 ? -4.963 10.386 49.849 1.00 71.25 97 PRO A O 1
ATOM 716 N N . THR A 1 98 ? -5.896 12.367 50.319 1.00 72.56 98 THR A N 1
ATOM 717 C CA . THR A 1 98 ? -7.198 11.869 50.774 1.00 72.56 98 THR A CA 1
ATOM 718 C C . THR A 1 98 ? -8.005 11.177 49.667 1.00 72.56 98 THR A C 1
ATOM 720 O O . THR A 1 98 ? -8.819 10.310 49.976 1.00 72.56 98 THR A O 1
ATOM 723 N N . TYR A 1 99 ? -7.785 11.516 48.390 1.00 73.75 99 TYR A N 1
ATOM 724 C CA . TYR A 1 99 ? -8.622 11.063 47.266 1.00 73.75 99 TYR A CA 1
ATOM 725 C C . TYR A 1 99 ? -7.909 10.116 46.294 1.00 73.75 99 TYR A C 1
ATOM 727 O O . TYR A 1 99 ? -8.422 9.841 45.214 1.00 73.75 99 TYR A O 1
ATOM 735 N N . GLN A 1 100 ? -6.760 9.558 46.676 1.00 73.25 100 GLN A N 1
ATOM 736 C CA . GLN A 1 100 ? -5.934 8.751 45.774 1.00 73.25 100 GLN A CA 1
ATOM 737 C C . GLN A 1 100 ? -6.646 7.488 45.245 1.00 73.25 100 GLN A C 1
ATOM 739 O O . GLN A 1 100 ? -6.504 7.155 44.076 1.00 73.25 100 GLN A O 1
ATOM 744 N N . HIS A 1 101 ? -7.493 6.843 46.058 1.00 78.62 101 HIS A N 1
ATOM 745 C CA . HIS A 1 101 ? -8.351 5.727 45.616 1.00 78.62 101 HIS A CA 1
ATOM 746 C C . HIS A 1 101 ? -9.414 6.164 44.594 1.00 78.62 101 HIS A C 1
ATOM 748 O O . HIS A 1 101 ? -9.798 5.408 43.707 1.00 78.62 101 HIS A O 1
ATOM 754 N N . LEU A 1 102 ? -9.892 7.404 44.711 1.00 81.19 102 LEU A N 1
ATOM 755 C CA . LEU A 1 102 ? -10.897 7.966 43.817 1.00 81.19 102 LEU A CA 1
ATOM 756 C C . LEU A 1 102 ? -10.282 8.359 42.467 1.00 81.19 102 LEU A C 1
ATOM 758 O O . LEU A 1 102 ? -10.976 8.329 41.457 1.00 81.19 102 LEU A O 1
ATOM 762 N N . THR A 1 103 ? -8.976 8.648 42.427 1.00 81.94 103 THR A N 1
ATOM 763 C CA . THR A 1 103 ? -8.219 8.868 41.186 1.00 81.94 103 THR A CA 1
ATOM 764 C C . THR A 1 103 ? -8.285 7.654 40.271 1.00 81.94 103 THR A C 1
ATOM 766 O O . THR A 1 103 ? -8.612 7.803 39.091 1.00 81.94 103 THR A O 1
ATOM 769 N N . ASP A 1 104 ? -7.998 6.466 40.805 1.00 83.56 104 ASP A N 1
ATOM 770 C CA . ASP A 1 104 ? -7.984 5.225 40.027 1.00 83.56 104 ASP A CA 1
ATOM 771 C C . ASP A 1 104 ? -9.396 4.856 39.558 1.00 83.56 104 ASP A C 1
ATOM 773 O O . ASP A 1 104 ? -9.597 4.516 38.391 1.00 83.56 104 ASP A O 1
ATOM 777 N N . GLU A 1 105 ? -10.391 5.012 40.438 1.00 86.06 105 GLU A N 1
ATOM 778 C CA . GLU A 1 105 ? -11.805 4.808 40.114 1.00 86.06 105 GLU A CA 1
ATOM 779 C C . GLU A 1 105 ? -12.284 5.722 38.975 1.00 86.06 105 GLU A C 1
ATOM 781 O O . GLU A 1 105 ? -12.908 5.236 38.031 1.00 86.06 105 GLU A O 1
ATOM 786 N N . LEU A 1 106 ? -11.957 7.019 39.029 1.00 86.44 106 LEU A N 1
ATOM 787 C CA . LEU A 1 106 ? -12.380 8.010 38.036 1.00 86.44 106 LEU A CA 1
ATOM 788 C C . LEU A 1 106 ? -11.722 7.757 36.668 1.00 86.44 106 LEU A C 1
ATOM 790 O O . LEU A 1 106 ? -12.373 7.850 35.626 1.00 86.44 106 LEU A O 1
ATOM 794 N N . HIS A 1 107 ? -10.436 7.386 36.656 1.00 88.44 107 HIS A N 1
ATOM 795 C CA . HIS A 1 107 ? -9.735 7.017 35.422 1.00 88.44 107 HIS A CA 1
ATOM 796 C C . HIS A 1 107 ? -10.286 5.722 34.817 1.00 88.44 107 HIS A C 1
ATOM 798 O O . HIS A 1 107 ? -10.468 5.651 33.596 1.00 88.44 107 HIS A O 1
ATOM 804 N N . ALA A 1 108 ? -10.579 4.715 35.646 1.00 87.38 108 ALA A N 1
ATOM 805 C CA . ALA A 1 108 ? -11.211 3.479 35.199 1.00 87.38 108 ALA A CA 1
ATOM 806 C C . ALA A 1 108 ? -12.604 3.756 34.612 1.00 87.38 108 ALA A C 1
ATOM 808 O O . ALA A 1 108 ? -12.888 3.326 33.495 1.00 87.38 108 ALA A O 1
ATOM 809 N N . GLY A 1 109 ? -13.423 4.563 35.295 1.00 87.88 109 GLY A N 1
ATOM 810 C CA . GLY A 1 109 ? -14.748 4.971 34.825 1.00 87.88 109 GLY A CA 1
ATOM 811 C C . GLY A 1 109 ? -14.706 5.724 33.492 1.00 87.88 109 GLY A C 1
ATOM 812 O O . GLY A 1 109 ? -15.459 5.401 32.575 1.00 87.88 109 GLY A O 1
ATOM 813 N N . ASN A 1 110 ? -13.779 6.675 33.332 1.00 90.81 110 ASN A N 1
ATOM 814 C CA . ASN A 1 110 ? -13.602 7.395 32.068 1.00 90.81 110 ASN A CA 1
ATOM 815 C C . ASN A 1 110 ? -13.114 6.469 30.940 1.00 90.81 110 ASN A C 1
ATOM 817 O O . ASN A 1 110 ? -13.527 6.600 29.788 1.00 90.81 110 ASN A O 1
ATOM 821 N N . THR A 1 111 ? -12.247 5.507 31.255 1.00 90.31 111 THR A N 1
ATOM 822 C CA . THR A 1 111 ? -11.783 4.509 30.280 1.00 90.31 111 THR A CA 1
ATOM 823 C C . THR A 1 111 ? -12.931 3.610 29.821 1.00 90.31 111 THR A C 1
ATOM 825 O O . THR A 1 111 ? -13.076 3.362 28.624 1.00 90.31 111 THR A O 1
ATOM 828 N N . ASP A 1 112 ? -13.768 3.146 30.747 1.00 90.25 112 ASP A N 1
ATOM 829 C CA . ASP A 1 112 ? -14.921 2.302 30.436 1.00 90.25 112 ASP A CA 1
ATOM 830 C C . ASP A 1 112 ? -15.986 3.052 29.630 1.00 90.25 112 ASP A C 1
ATOM 832 O O . ASP A 1 112 ? -16.533 2.489 28.681 1.00 90.25 112 ASP A O 1
ATOM 836 N N . LEU A 1 113 ? -16.221 4.332 29.936 1.00 92.00 113 LEU A N 1
ATOM 837 C CA . LEU A 1 113 ? -17.090 5.199 29.139 1.00 92.00 113 LEU A CA 1
ATOM 838 C C . LEU A 1 113 ? -16.585 5.339 27.696 1.00 92.00 113 LEU A C 1
ATOM 840 O O . LEU A 1 113 ? -17.357 5.158 26.757 1.00 92.00 113 LEU A O 1
ATOM 844 N N . ASN A 1 114 ? -15.293 5.620 27.499 1.00 90.31 114 ASN A N 1
ATOM 845 C CA . ASN A 1 114 ? -14.735 5.746 26.148 1.00 90.31 114 ASN A CA 1
ATOM 846 C C . ASN A 1 114 ? -14.816 4.422 25.370 1.00 90.31 114 ASN A C 1
ATOM 848 O O . ASN A 1 114 ? -15.191 4.429 24.203 1.00 90.31 114 ASN A O 1
ATOM 852 N N . LYS A 1 115 ? -14.588 3.275 26.024 1.00 90.25 115 LYS A N 1
ATOM 853 C CA . LYS A 1 115 ? -14.797 1.960 25.394 1.00 90.25 115 LYS A CA 1
ATOM 854 C C . LYS A 1 115 ? -16.254 1.731 24.983 1.00 90.25 115 LYS A C 1
ATOM 856 O O . LYS A 1 115 ? -16.498 1.158 23.924 1.00 90.25 115 LYS A O 1
ATOM 861 N N . ALA A 1 116 ? -17.217 2.136 25.812 1.00 89.69 116 ALA A N 1
ATOM 862 C CA . ALA A 1 116 ? -18.638 2.030 25.479 1.00 89.69 116 ALA A CA 1
ATOM 863 C C . ALA A 1 116 ? -19.002 2.932 24.285 1.00 89.69 116 ALA A C 1
ATOM 865 O O . ALA A 1 116 ? -19.695 2.493 23.368 1.00 89.69 116 ALA A O 1
ATOM 866 N N . LEU A 1 117 ? -18.460 4.154 24.240 1.00 90.06 117 LEU A N 1
ATOM 867 C CA . LEU A 1 117 ? -18.605 5.069 23.105 1.00 90.06 117 LEU A CA 1
ATOM 868 C C . LEU A 1 117 ? -18.001 4.505 21.814 1.00 90.06 117 LEU A C 1
ATOM 870 O O . LEU A 1 117 ? -18.622 4.613 20.758 1.00 90.06 117 LEU A O 1
ATOM 874 N N . ASP A 1 118 ? -16.831 3.872 21.887 1.00 86.94 118 ASP A N 1
ATOM 875 C CA . ASP A 1 118 ? -16.197 3.242 20.727 1.00 86.94 118 ASP A CA 1
ATOM 876 C C . ASP A 1 118 ? -17.025 2.069 20.198 1.00 86.94 118 ASP A C 1
ATOM 878 O O . ASP A 1 118 ? -17.205 1.944 18.988 1.00 86.94 118 ASP A O 1
ATOM 882 N N . ARG A 1 119 ? -17.594 1.244 21.086 1.00 88.94 119 ARG A N 1
ATOM 883 C CA . ARG A 1 119 ? -18.519 0.165 20.698 1.00 88.94 119 ARG A CA 1
ATOM 884 C C . ARG A 1 119 ? -19.770 0.710 20.020 1.00 88.94 119 ARG A C 1
ATOM 886 O O . ARG A 1 119 ? -20.175 0.182 18.990 1.00 88.94 119 ARG A O 1
ATOM 893 N N . LEU A 1 120 ? -20.349 1.783 20.561 1.00 88.75 120 LEU A N 1
ATOM 894 C CA . LEU A 1 120 ? -21.495 2.456 19.955 1.00 88.75 120 LEU A CA 1
ATOM 895 C C . LEU A 1 120 ? -21.150 2.974 18.550 1.00 88.75 120 LEU A C 1
ATOM 897 O O . LEU A 1 120 ? -21.903 2.715 17.617 1.00 88.75 120 LEU A O 1
ATOM 901 N N . LYS A 1 121 ? -20.000 3.645 18.383 1.00 87.06 121 LYS A N 1
ATOM 902 C CA . LYS A 1 121 ? -19.503 4.126 17.080 1.00 87.06 121 LYS A CA 1
ATOM 903 C C . LYS A 1 121 ? -19.290 2.992 16.084 1.00 87.06 121 LYS A C 1
ATOM 905 O O . LYS A 1 121 ? -19.678 3.105 14.926 1.00 87.06 121 LYS A O 1
ATOM 910 N N . GLN A 1 122 ? -18.689 1.897 16.537 1.00 84.31 122 GLN A N 1
ATOM 911 C 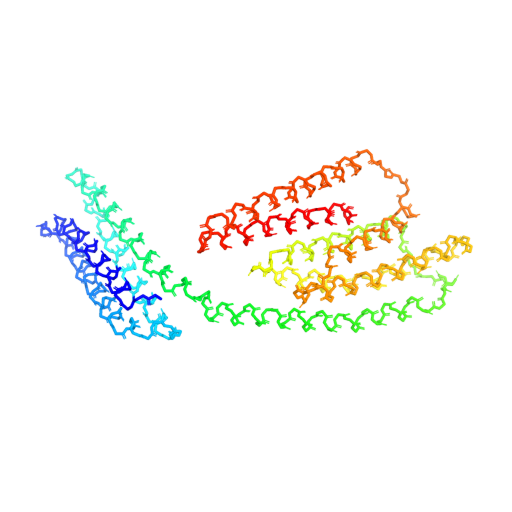CA . GLN A 1 122 ? -18.445 0.724 15.705 1.00 84.31 122 GLN A CA 1
ATOM 912 C C . GLN A 1 122 ? -19.748 0.092 15.229 1.00 84.31 122 GLN A C 1
ATOM 914 O O . GLN A 1 122 ? -19.830 -0.238 14.054 1.00 84.31 122 GLN A O 1
ATOM 919 N N . ALA A 1 123 ? -20.769 0.009 16.087 1.00 82.88 123 ALA A N 1
ATOM 920 C CA . ALA A 1 123 ? -22.037 -0.632 15.757 1.00 82.88 123 ALA A CA 1
ATOM 921 C C . ALA A 1 123 ? -22.738 0.000 14.543 1.00 82.88 123 ALA A C 1
ATOM 923 O O . ALA A 1 123 ? -23.250 -0.724 13.699 1.00 82.88 123 ALA A O 1
ATOM 924 N N . TYR A 1 124 ? -22.725 1.330 14.391 1.00 76.00 124 TYR A N 1
ATOM 925 C CA . TYR A 1 124 ? -23.275 1.974 13.185 1.00 76.00 124 TYR A CA 1
ATOM 926 C C . TYR A 1 124 ? -22.246 2.211 12.069 1.00 76.00 124 TYR A C 1
ATOM 928 O O . TYR A 1 124 ? -22.634 2.540 10.951 1.00 76.00 124 TYR A O 1
ATOM 936 N N . ALA A 1 125 ? -20.950 2.019 12.332 1.00 67.81 125 ALA A N 1
ATOM 937 C CA . ALA A 1 125 ? -19.912 2.017 11.299 1.00 67.81 125 ALA A CA 1
ATOM 938 C C . ALA A 1 125 ? -19.795 0.659 10.578 1.00 67.81 125 ALA A C 1
ATOM 940 O O . ALA A 1 125 ? -19.330 0.606 9.439 1.00 67.81 125 ALA A O 1
ATOM 941 N N . SER A 1 126 ? -20.216 -0.439 11.216 1.00 56.38 126 SER A N 1
ATOM 942 C CA . SER A 1 126 ? -20.121 -1.801 10.676 1.00 56.38 126 SER A CA 1
ATOM 943 C C . SER A 1 126 ? -21.135 -2.125 9.576 1.00 56.38 126 SER A C 1
ATOM 945 O O . SER A 1 126 ? -20.920 -3.086 8.845 1.00 56.38 126 SER A O 1
ATOM 947 N N . GLU A 1 127 ? -22.188 -1.324 9.376 1.00 49.81 127 GLU A N 1
ATOM 948 C CA . GLU A 1 127 ? -23.123 -1.547 8.257 1.00 49.81 127 GLU A CA 1
ATOM 949 C C . GLU A 1 127 ? -22.714 -0.858 6.953 1.00 49.81 127 GLU A C 1
ATOM 951 O O . GLU A 1 127 ? -23.193 -1.242 5.893 1.00 49.81 127 GLU A O 1
ATOM 956 N N . ASN A 1 128 ? -21.793 0.103 6.984 1.00 46.53 128 ASN A N 1
ATOM 957 C CA . ASN A 1 128 ? -21.186 0.698 5.801 1.00 46.53 128 ASN A CA 1
ATOM 958 C C . ASN A 1 128 ? -19.953 1.465 6.272 1.00 46.53 128 ASN A C 1
ATOM 960 O O . ASN A 1 128 ? -20.103 2.424 7.025 1.00 46.53 128 ASN A O 1
ATOM 964 N N . GLY A 1 129 ? -18.750 1.119 5.786 1.00 51.16 129 GLY A N 1
ATOM 965 C CA . GLY A 1 129 ? -17.643 2.081 5.815 1.00 51.16 129 GLY A CA 1
ATOM 966 C C . GLY A 1 129 ? -18.203 3.416 5.331 1.00 51.16 129 GLY A C 1
ATOM 967 O O . GLY A 1 129 ? -18.843 3.412 4.278 1.00 51.16 129 GLY A O 1
ATOM 968 N N . SER A 1 130 ? -18.106 4.453 6.172 1.00 55.59 130 SER A N 1
ATOM 969 C CA . SER A 1 130 ? -18.883 5.696 6.075 1.00 55.59 130 SER A CA 1
ATOM 970 C C . SER A 1 130 ? -19.140 6.070 4.616 1.00 55.59 130 SER A C 1
ATOM 972 O O . SER A 1 130 ? -18.201 6.089 3.825 1.00 55.59 130 SER A O 1
ATOM 974 N N . GLU A 1 131 ? -20.386 6.353 4.226 1.00 50.84 131 GLU A N 1
ATOM 975 C CA . GLU A 1 131 ? -20.716 6.813 2.864 1.00 50.84 131 GLU A CA 1
ATOM 976 C C . GLU A 1 131 ? -19.759 7.944 2.431 1.00 50.84 131 GLU A C 1
ATOM 978 O O . GLU A 1 131 ? -19.307 7.991 1.291 1.00 50.84 131 GLU A O 1
ATOM 983 N N . SER A 1 132 ? -19.343 8.783 3.388 1.00 51.31 132 SER A N 1
ATOM 984 C CA . SER A 1 132 ? -18.299 9.795 3.219 1.00 51.31 132 SER A CA 1
ATOM 985 C C . SER A 1 132 ? -16.940 9.195 2.841 1.00 51.31 132 SER A C 1
ATOM 987 O O . SER A 1 132 ? -16.343 9.646 1.873 1.00 51.31 132 SER A O 1
ATOM 989 N N . ASP A 1 133 ? -16.465 8.153 3.528 1.00 54.19 133 ASP A N 1
ATOM 990 C CA . ASP A 1 133 ? -15.218 7.446 3.202 1.00 54.19 133 ASP A CA 1
ATOM 991 C C . ASP A 1 133 ? -15.296 6.715 1.859 1.00 54.19 133 ASP A C 1
ATOM 993 O O . ASP A 1 133 ? -14.325 6.718 1.104 1.00 54.19 133 ASP A O 1
ATOM 997 N N . LYS A 1 134 ? -16.445 6.115 1.520 1.00 58.88 134 LYS A N 1
ATOM 998 C CA . LYS A 1 134 ? -16.665 5.500 0.202 1.00 58.88 134 LYS A CA 1
ATOM 999 C C . LYS A 1 134 ? -16.641 6.550 -0.906 1.00 58.88 134 LYS A C 1
ATOM 1001 O O . LYS A 1 134 ? -15.965 6.340 -1.909 1.00 58.88 134 LYS A O 1
ATOM 1006 N N . ILE A 1 135 ? -17.299 7.695 -0.709 1.00 64.94 135 ILE A N 1
ATOM 1007 C CA . ILE A 1 135 ? -17.280 8.829 -1.643 1.00 64.94 135 ILE A CA 1
ATOM 1008 C C . ILE A 1 135 ? -15.862 9.392 -1.778 1.00 64.94 135 ILE A C 1
ATOM 1010 O O . ILE A 1 135 ? -15.412 9.637 -2.895 1.00 64.94 135 ILE A O 1
ATOM 1014 N N . LEU A 1 136 ? -15.131 9.567 -0.675 1.00 67.75 136 LEU A N 1
ATOM 1015 C CA . LEU A 1 136 ? -13.767 10.103 -0.683 1.00 67.75 136 LEU A CA 1
ATOM 1016 C C . LEU A 1 136 ? -12.798 9.137 -1.374 1.00 67.75 136 LEU A C 1
ATOM 1018 O O . LEU A 1 136 ? -12.015 9.562 -2.222 1.00 67.75 136 LEU A O 1
ATOM 1022 N N . ARG A 1 137 ? -12.914 7.829 -1.109 1.00 66.94 137 ARG A N 1
ATOM 1023 C CA . ARG A 1 137 ? -12.167 6.787 -1.832 1.00 66.94 137 ARG A CA 1
ATOM 1024 C C . ARG A 1 137 ? -12.531 6.749 -3.306 1.00 66.94 137 ARG A C 1
ATOM 1026 O O . ARG A 1 137 ? -11.642 6.654 -4.145 1.00 66.94 137 ARG A O 1
ATOM 1033 N N . GLN A 1 138 ? -13.811 6.863 -3.648 1.00 70.62 138 GLN A N 1
ATOM 1034 C CA . GLN A 1 138 ? -14.250 6.895 -5.039 1.00 70.62 138 GLN A CA 1
ATOM 1035 C C . GLN A 1 138 ? -13.738 8.150 -5.757 1.00 70.62 138 GLN A C 1
ATOM 1037 O O . GLN A 1 138 ? -13.305 8.056 -6.902 1.00 70.62 138 GLN A O 1
ATOM 1042 N N . GLN A 1 139 ? -13.703 9.307 -5.089 1.00 75.50 139 GLN A N 1
ATOM 1043 C CA . GLN A 1 139 ? -13.095 10.534 -5.611 1.00 75.50 139 GLN A CA 1
ATOM 1044 C C . GLN A 1 139 ? -11.582 10.390 -5.802 1.00 75.50 139 GLN A C 1
ATOM 1046 O O . GLN A 1 139 ? -11.067 10.775 -6.850 1.00 75.50 139 GLN A O 1
ATOM 1051 N N . GLN A 1 140 ? -10.870 9.816 -4.830 1.00 77.12 140 GLN A N 1
ATOM 1052 C CA . GLN A 1 140 ? -9.435 9.538 -4.936 1.00 77.12 140 GLN A CA 1
ATOM 1053 C C . GLN A 1 140 ? -9.139 8.561 -6.077 1.00 77.12 140 GLN A C 1
ATOM 1055 O O . GLN A 1 140 ? -8.245 8.819 -6.879 1.00 77.12 140 GLN A O 1
ATOM 1060 N N . ARG A 1 141 ? -9.946 7.506 -6.220 1.00 78.81 141 ARG A N 1
ATOM 1061 C CA . ARG A 1 141 ? -9.863 6.556 -7.331 1.00 78.81 141 ARG A CA 1
ATOM 1062 C C . ARG A 1 141 ? -10.137 7.229 -8.675 1.00 78.81 141 ARG A C 1
ATOM 1064 O O . ARG A 1 141 ? -9.363 7.048 -9.605 1.00 78.81 141 ARG A O 1
ATOM 1071 N N . LEU A 1 142 ? -11.190 8.040 -8.791 1.00 79.25 142 LEU A N 1
ATOM 1072 C CA . LEU A 1 142 ? -11.510 8.799 -10.011 1.00 79.25 142 LEU A CA 1
ATOM 1073 C C . LEU A 1 142 ? -10.385 9.769 -10.388 1.00 79.25 142 LEU A C 1
ATOM 1075 O O . LEU A 1 142 ? -10.037 9.899 -11.564 1.00 79.25 142 LEU A O 1
ATOM 1079 N N . LYS A 1 143 ? -9.797 10.438 -9.392 1.00 80.81 143 LYS A N 1
ATOM 1080 C CA . LYS A 1 143 ? -8.641 11.312 -9.585 1.00 80.81 143 LYS A CA 1
ATOM 1081 C C . LYS A 1 143 ? -7.436 10.510 -10.068 1.00 80.81 143 LYS A C 1
ATOM 1083 O O . LYS A 1 143 ? -6.832 10.888 -11.066 1.00 80.81 143 LYS A O 1
ATOM 1088 N N . PHE A 1 144 ? -7.151 9.373 -9.437 1.00 83.06 144 PHE A N 1
ATOM 1089 C CA . PHE A 1 144 ? -6.085 8.470 -9.851 1.00 83.06 144 PHE A CA 1
ATOM 1090 C C . PHE A 1 144 ? -6.294 7.953 -11.282 1.00 83.06 144 PHE A C 1
ATOM 1092 O O . PHE A 1 144 ? -5.395 8.105 -12.101 1.00 83.06 144 PHE A O 1
ATOM 1099 N N . MET A 1 145 ? -7.495 7.478 -11.634 1.00 82.06 145 MET A N 1
ATOM 1100 C CA . MET A 1 145 ? -7.873 7.080 -13.001 1.00 82.06 145 MET A CA 1
ATOM 1101 C C . MET A 1 145 ? -7.699 8.216 -14.015 1.00 82.06 145 MET A C 1
ATOM 1103 O O . MET A 1 145 ? -7.277 8.007 -15.151 1.00 82.06 145 MET A O 1
ATOM 1107 N N . THR A 1 146 ? -8.027 9.447 -13.622 1.00 82.25 146 THR A N 1
ATOM 1108 C CA . THR A 1 146 ? -7.816 10.623 -14.474 1.00 82.25 146 THR A CA 1
ATOM 1109 C C . THR A 1 146 ? -6.325 10.889 -14.665 1.00 82.25 146 THR A C 1
ATOM 1111 O O . THR A 1 146 ? -5.885 11.190 -15.778 1.00 82.25 146 THR A O 1
ATOM 1114 N N . THR A 1 147 ? -5.531 10.749 -13.602 1.00 81.81 147 THR A N 1
ATOM 1115 C CA . THR A 1 147 ? -4.079 10.900 -13.652 1.00 81.81 147 THR A CA 1
ATOM 1116 C C . THR A 1 147 ? -3.439 9.810 -14.509 1.00 81.81 147 THR A C 1
ATOM 1118 O O . THR A 1 147 ? -2.675 10.177 -15.398 1.00 81.81 147 THR A O 1
ATOM 1121 N N . THR A 1 148 ? -3.802 8.528 -14.362 1.00 81.25 148 THR A N 1
ATOM 1122 C CA . THR A 1 148 ? -3.333 7.412 -15.215 1.00 81.25 148 THR A CA 1
ATOM 1123 C C . THR A 1 148 ? -3.819 7.538 -16.671 1.00 81.25 148 THR A C 1
ATOM 1125 O O . THR A 1 148 ? -3.076 7.263 -17.616 1.00 81.25 148 THR A O 1
ATOM 1128 N N . GLY A 1 149 ? -5.025 8.066 -16.895 1.00 78.38 149 GLY A N 1
ATOM 1129 C CA . GLY A 1 149 ? -5.537 8.375 -18.233 1.00 78.38 149 GLY A CA 1
ATOM 1130 C C . GLY A 1 149 ? -4.790 9.523 -18.927 1.00 78.38 149 GLY A C 1
ATOM 1131 O O . GLY A 1 149 ? -4.507 9.463 -20.125 1.00 78.38 149 GLY A O 1
ATOM 1132 N N . ASN A 1 150 ? -4.423 10.577 -18.193 1.00 75.50 150 ASN A N 1
ATOM 1133 C CA . ASN A 1 150 ? -3.625 11.686 -18.729 1.00 75.50 150 ASN A CA 1
ATOM 1134 C C . ASN A 1 150 ? -2.167 11.286 -18.954 1.00 75.50 150 ASN A C 1
ATOM 1136 O O . ASN A 1 150 ? -1.570 11.629 -19.970 1.00 75.50 150 ASN A O 1
ATOM 1140 N N . ALA A 1 151 ? -1.622 10.516 -18.032 1.00 71.25 151 ALA A N 1
ATOM 1141 C CA . ALA A 1 151 ? -0.366 9.799 -18.130 1.00 71.25 151 ALA A CA 1
ATOM 1142 C C . ALA A 1 151 ? -0.197 8.989 -19.426 1.00 71.25 151 ALA A C 1
ATOM 1144 O O . ALA A 1 151 ? 0.844 9.087 -20.077 1.00 71.25 151 ALA A O 1
ATOM 1145 N N . ASN A 1 152 ? -1.244 8.292 -19.878 1.00 70.81 152 ASN A N 1
ATOM 1146 C CA . ASN A 1 152 ? -1.236 7.606 -21.175 1.00 70.81 152 ASN A CA 1
ATOM 1147 C C . ASN A 1 152 ? -0.949 8.553 -22.356 1.00 70.81 152 ASN A C 1
ATOM 1149 O O . ASN A 1 152 ? -0.307 8.161 -23.332 1.00 70.81 152 ASN A O 1
ATOM 1153 N N . LYS A 1 153 ? -1.332 9.834 -22.268 1.00 74.31 153 LYS A N 1
ATOM 1154 C CA . LYS A 1 153 ? -0.969 10.840 -23.285 1.00 74.31 153 LYS A CA 1
ATOM 1155 C C . LYS A 1 153 ? 0.528 11.170 -23.253 1.00 74.31 153 LYS A C 1
ATOM 1157 O O . LYS A 1 153 ? 1.116 11.400 -24.308 1.00 74.31 153 LYS A O 1
ATOM 1162 N N . TYR A 1 154 ? 1.154 11.169 -22.074 1.00 72.94 154 TYR A N 1
ATOM 1163 C CA . TYR A 1 154 ? 2.601 11.363 -21.926 1.00 72.94 154 TYR A CA 1
ATOM 1164 C C . TYR A 1 154 ? 3.395 10.147 -22.416 1.00 72.94 154 TYR A C 1
ATOM 1166 O O . TYR A 1 154 ? 4.419 10.320 -23.076 1.00 72.94 154 TYR A O 1
ATOM 1174 N N . LEU A 1 155 ? 2.888 8.933 -22.201 1.00 74.25 155 LEU A N 1
ATOM 1175 C CA . LEU A 1 155 ? 3.431 7.713 -22.809 1.00 74.25 155 LEU A CA 1
ATOM 1176 C C . LEU A 1 155 ? 3.365 7.749 -24.335 1.00 74.25 155 LEU A C 1
ATOM 1178 O O . LEU A 1 155 ? 4.321 7.374 -25.004 1.00 74.25 155 LEU A O 1
ATOM 1182 N N . GLY A 1 156 ? 2.298 8.315 -24.902 1.00 75.12 156 GLY A N 1
ATOM 1183 C CA . GLY A 1 156 ? 2.237 8.583 -26.339 1.00 75.12 156 GLY A CA 1
ATOM 1184 C C . GLY A 1 156 ? 3.358 9.510 -26.835 1.00 75.12 156 GLY A C 1
ATOM 1185 O O . GLY A 1 156 ? 3.782 9.405 -27.984 1.00 75.12 156 GLY A O 1
ATOM 1186 N N . ASN A 1 157 ? 3.889 10.403 -25.992 1.00 74.50 157 ASN A N 1
ATOM 1187 C CA . ASN A 1 157 ? 5.079 11.188 -26.337 1.00 74.50 157 ASN A CA 1
ATOM 1188 C C . ASN A 1 157 ? 6.360 10.357 -26.225 1.00 74.50 157 ASN A C 1
ATOM 1190 O O . ASN A 1 157 ? 7.252 10.517 -27.054 1.00 74.50 157 ASN A O 1
ATOM 1194 N N . ALA A 1 158 ? 6.437 9.453 -25.251 1.00 77.12 158 ALA A N 1
ATOM 1195 C CA . ALA A 1 158 ? 7.538 8.509 -25.116 1.00 77.12 158 ALA A CA 1
ATOM 1196 C C . ALA A 1 158 ? 7.622 7.540 -26.317 1.00 77.12 158 ALA A C 1
ATOM 1198 O O . ALA A 1 158 ? 8.710 7.350 -26.854 1.00 77.12 158 ALA A O 1
ATOM 1199 N N . ASP A 1 159 ? 6.489 7.045 -26.835 1.00 79.50 159 ASP A N 1
ATOM 1200 C CA . ASP A 1 159 ? 6.433 6.276 -28.095 1.00 79.50 159 ASP A CA 1
ATOM 1201 C C . ASP A 1 159 ? 6.929 7.089 -29.288 1.00 79.50 159 ASP A C 1
ATOM 1203 O O . ASP A 1 159 ? 7.663 6.586 -30.142 1.00 79.50 159 ASP A O 1
ATOM 1207 N N . LYS A 1 160 ? 6.521 8.363 -29.371 1.00 80.31 160 LYS A N 1
ATOM 1208 C CA . LYS A 1 160 ? 6.981 9.260 -30.437 1.00 80.31 160 LYS A CA 1
ATOM 1209 C C . LYS A 1 160 ? 8.486 9.460 -30.355 1.00 80.31 160 LYS A C 1
ATOM 1211 O O . LYS A 1 160 ? 9.142 9.420 -31.389 1.00 80.31 160 LYS A O 1
ATOM 1216 N N . GLU A 1 161 ? 9.040 9.654 -29.158 1.00 77.44 161 GLU A N 1
ATOM 1217 C CA . GLU A 1 161 ? 10.490 9.729 -28.959 1.00 77.44 161 GLU A CA 1
ATOM 1218 C C . GLU A 1 161 ? 11.182 8.419 -29.333 1.00 77.44 161 GLU A C 1
ATOM 1220 O O . GLU A 1 161 ? 12.201 8.461 -30.025 1.00 77.44 161 GLU A O 1
ATOM 1225 N N . LEU A 1 162 ? 10.625 7.262 -28.958 1.00 81.56 162 LEU A N 1
ATOM 1226 C CA . LEU A 1 162 ? 11.156 5.950 -29.330 1.00 81.56 162 LEU A CA 1
ATOM 1227 C C . LEU A 1 162 ? 11.183 5.773 -30.856 1.00 81.56 162 LEU A C 1
ATOM 1229 O O . LEU A 1 162 ? 12.198 5.340 -31.397 1.00 81.56 162 LEU A O 1
ATOM 1233 N N . SER A 1 163 ? 10.136 6.231 -31.546 1.00 80.06 163 SER A N 1
ATOM 1234 C CA . SER A 1 163 ? 9.974 6.143 -33.005 1.00 80.06 163 SER A CA 1
ATOM 1235 C C . SER A 1 163 ? 10.894 7.074 -33.807 1.00 80.06 163 SER A C 1
ATOM 1237 O O . SER A 1 163 ? 11.017 6.916 -35.022 1.00 80.06 163 SER A O 1
ATOM 1239 N N . LYS A 1 164 ? 11.539 8.068 -33.178 1.00 80.12 164 LYS A N 1
ATOM 1240 C CA . LYS A 1 164 ? 12.476 8.957 -33.888 1.00 80.12 164 LYS A CA 1
ATOM 1241 C C . LYS A 1 164 ? 13.729 8.201 -34.353 1.00 80.12 164 LYS A C 1
ATOM 1243 O O . LYS A 1 164 ? 14.184 7.306 -33.641 1.00 80.12 164 LYS A O 1
ATOM 1248 N N . PRO A 1 165 ? 14.362 8.597 -35.470 1.00 74.81 165 PRO A N 1
ATOM 1249 C CA . PRO A 1 165 ? 15.666 8.062 -35.856 1.00 74.81 165 PRO A CA 1
ATOM 1250 C C . PRO A 1 165 ? 16.706 8.245 -34.743 1.00 74.81 165 PRO A C 1
ATOM 1252 O O . PRO A 1 165 ? 16.640 9.211 -33.977 1.00 74.81 165 PRO A O 1
ATOM 1255 N N . LEU A 1 166 ? 17.674 7.331 -34.658 1.00 69.56 166 LEU A N 1
ATOM 1256 C CA . LEU A 1 166 ? 18.827 7.502 -33.777 1.00 69.56 166 LEU A CA 1
ATOM 1257 C C . LEU A 1 166 ? 19.620 8.730 -34.234 1.00 69.56 166 LEU A C 1
ATOM 1259 O O . LEU A 1 166 ? 19.978 8.851 -35.404 1.00 69.56 166 LEU A O 1
ATOM 1263 N N . VAL A 1 167 ? 19.860 9.660 -33.314 1.00 63.88 167 VAL A N 1
ATOM 1264 C CA . VAL A 1 167 ? 20.653 10.856 -33.599 1.00 63.88 167 VAL A CA 1
ATOM 1265 C C . VAL A 1 167 ? 22.119 10.466 -33.479 1.00 63.88 167 VAL A C 1
ATOM 1267 O O . VAL A 1 167 ? 22.558 10.099 -32.398 1.00 63.88 167 VAL A O 1
ATOM 1270 N N . THR A 1 168 ? 22.865 10.534 -34.578 1.00 57.84 168 THR A N 1
ATOM 1271 C CA . THR A 1 168 ? 24.297 10.191 -34.625 1.00 57.84 168 THR A CA 1
ATOM 1272 C C . THR A 1 168 ? 25.219 11.408 -34.496 1.00 57.84 168 THR A C 1
ATOM 1274 O O . THR A 1 168 ? 26.434 11.243 -34.446 1.00 57.84 168 THR A O 1
ATOM 1277 N N . ASP A 1 169 ? 24.674 12.631 -34.464 1.00 51.78 169 ASP A N 1
ATOM 1278 C CA . ASP A 1 169 ? 25.453 13.871 -34.340 1.00 51.78 169 ASP A CA 1
ATOM 1279 C C . ASP A 1 169 ? 25.199 14.520 -32.969 1.00 51.78 169 ASP A C 1
ATOM 1281 O O . ASP A 1 169 ? 24.131 15.071 -32.700 1.00 51.78 169 ASP A O 1
ATOM 1285 N N . HIS A 1 170 ? 26.177 14.407 -32.068 1.00 54.56 170 HIS A N 1
ATOM 1286 C CA . HIS A 1 170 ? 26.112 14.892 -30.682 1.00 54.56 170 HIS A CA 1
ATOM 1287 C C . HIS A 1 170 ? 27.024 16.102 -30.453 1.00 54.56 170 HIS A C 1
ATOM 1289 O O . HIS A 1 170 ? 27.683 16.221 -29.419 1.00 54.56 170 HIS A O 1
ATOM 1295 N N . LYS A 1 171 ? 27.107 17.023 -31.417 1.00 42.94 171 LYS A N 1
ATOM 1296 C CA . LYS A 1 171 ? 27.875 18.259 -31.228 1.00 42.94 171 LYS A CA 1
ATOM 1297 C C . LYS A 1 171 ? 27.213 19.153 -30.174 1.00 42.94 171 LYS A C 1
ATOM 1299 O O . LYS A 1 171 ? 26.270 19.879 -30.468 1.00 42.94 171 LYS A O 1
ATOM 1304 N N . GLY A 1 172 ? 27.751 19.119 -28.953 1.00 48.62 172 GLY A N 1
ATOM 1305 C CA . GLY A 1 172 ? 27.501 20.116 -27.904 1.00 48.62 172 GLY A CA 1
ATOM 1306 C C . GLY A 1 172 ? 26.503 19.738 -26.805 1.00 48.62 172 GLY A C 1
ATOM 1307 O O . GLY A 1 172 ? 26.199 20.589 -25.975 1.00 48.62 172 GLY A O 1
ATOM 1308 N N . ILE A 1 173 ? 26.011 18.496 -26.753 1.00 53.16 173 ILE A N 1
ATOM 1309 C CA . ILE A 1 173 ? 25.146 18.017 -25.661 1.00 53.16 173 ILE A CA 1
ATOM 1310 C C . ILE A 1 173 ? 25.987 17.133 -24.737 1.00 53.16 173 ILE A C 1
ATOM 1312 O O . ILE A 1 173 ? 26.584 16.162 -25.197 1.00 53.16 173 ILE A O 1
ATOM 1316 N N . SER A 1 174 ? 26.040 17.460 -23.441 1.00 54.62 174 SER A N 1
ATOM 1317 C CA . SER A 1 174 ? 26.583 16.549 -22.426 1.00 54.62 174 SER A CA 1
ATOM 1318 C C . SER A 1 174 ? 25.703 15.303 -22.397 1.00 54.62 174 SER A C 1
ATOM 1320 O O . SER A 1 174 ? 24.572 15.359 -21.916 1.00 54.62 174 SER A O 1
ATOM 1322 N N . LEU A 1 175 ? 26.191 14.206 -22.969 1.00 64.31 175 LEU A N 1
ATOM 1323 C CA . LEU A 1 175 ? 25.498 12.924 -22.948 1.00 64.31 175 LEU A CA 1
ATOM 1324 C C . LEU A 1 175 ? 25.456 12.397 -21.512 1.00 64.31 175 LEU A C 1
ATOM 1326 O O . LEU A 1 175 ? 26.427 12.536 -20.767 1.00 64.31 175 LEU A O 1
ATOM 1330 N N . ALA A 1 176 ? 24.326 11.803 -21.134 1.00 74.56 176 ALA A N 1
ATOM 1331 C CA . ALA A 1 176 ? 24.244 10.998 -19.924 1.00 74.56 176 ALA A CA 1
ATOM 1332 C C . ALA A 1 176 ? 25.261 9.854 -20.004 1.00 74.56 176 ALA A C 1
ATOM 1334 O O . ALA A 1 176 ? 25.457 9.283 -21.076 1.00 74.56 176 ALA A O 1
ATOM 1335 N N . THR A 1 177 ? 25.901 9.518 -18.890 1.00 83.56 177 THR A N 1
ATOM 1336 C CA . THR A 1 177 ? 26.774 8.340 -18.825 1.00 83.56 177 THR A CA 1
ATOM 1337 C C . THR A 1 177 ? 25.948 7.051 -18.735 1.00 83.56 177 THR A C 1
ATOM 1339 O O . THR A 1 177 ? 24.762 7.091 -18.401 1.00 83.56 177 THR A O 1
ATOM 1342 N N . GLU A 1 178 ? 26.558 5.892 -19.012 1.00 83.56 178 GLU A N 1
ATOM 1343 C CA . GLU A 1 178 ? 25.896 4.591 -18.801 1.00 83.56 178 GLU A CA 1
ATOM 1344 C C . GLU A 1 178 ? 25.463 4.420 -17.327 1.00 83.56 178 GLU A C 1
ATOM 1346 O O . GLU A 1 178 ? 24.345 3.983 -17.063 1.00 83.56 178 GLU A O 1
ATOM 1351 N N . ASP A 1 179 ? 26.273 4.900 -16.375 1.00 85.62 179 ASP A N 1
ATOM 1352 C CA . ASP A 1 179 ? 25.948 4.931 -14.939 1.00 85.62 179 ASP A CA 1
ATOM 1353 C C . ASP A 1 179 ? 24.742 5.840 -14.619 1.00 85.62 179 ASP A C 1
ATOM 1355 O O . ASP A 1 179 ? 23.865 5.476 -13.832 1.00 85.62 179 ASP A O 1
ATOM 1359 N N . ASP A 1 180 ? 24.627 7.003 -15.272 1.00 86.12 180 ASP A N 1
ATOM 1360 C CA . ASP A 1 180 ? 23.456 7.877 -15.115 1.00 86.12 180 ASP A CA 1
ATOM 1361 C C . ASP A 1 180 ? 22.168 7.210 -15.612 1.00 86.12 180 ASP A C 1
ATOM 1363 O O . ASP A 1 180 ? 21.105 7.374 -15.004 1.00 86.12 180 ASP A O 1
ATOM 1367 N N . VAL A 1 181 ? 22.252 6.466 -16.719 1.00 87.31 181 VAL A N 1
ATOM 1368 C CA . VAL A 1 181 ? 21.121 5.716 -17.276 1.00 87.31 181 VAL A CA 1
ATOM 1369 C C . VAL A 1 181 ? 20.738 4.557 -16.365 1.00 87.31 181 VAL A C 1
ATOM 1371 O O . VAL A 1 181 ? 19.557 4.429 -16.040 1.00 87.31 181 VAL A O 1
ATOM 1374 N N . ALA A 1 182 ? 21.709 3.789 -15.870 1.00 87.31 182 ALA A N 1
ATOM 1375 C CA . ALA A 1 182 ? 21.475 2.724 -14.899 1.00 87.31 182 ALA A CA 1
ATOM 1376 C C . ALA A 1 182 ? 20.762 3.259 -13.643 1.00 87.31 182 ALA A C 1
ATOM 1378 O O . ALA A 1 182 ? 19.725 2.732 -13.240 1.00 87.31 182 ALA A O 1
ATOM 1379 N N . LYS A 1 183 ? 21.223 4.387 -13.082 1.00 88.50 183 LYS A N 1
ATOM 1380 C CA . LYS A 1 183 ? 20.569 5.054 -11.940 1.00 88.50 183 LYS A CA 1
ATOM 1381 C C . LYS A 1 183 ? 19.139 5.495 -12.240 1.00 88.50 183 LYS A C 1
ATOM 1383 O O . LYS A 1 183 ? 18.269 5.403 -11.372 1.00 88.50 183 LYS A O 1
ATOM 1388 N N . ARG A 1 184 ? 18.864 5.994 -13.449 1.00 87.44 184 ARG A N 1
ATOM 1389 C CA . ARG A 1 184 ? 17.499 6.381 -13.840 1.00 87.44 184 ARG A CA 1
ATOM 1390 C C . ARG A 1 184 ? 16.586 5.170 -14.042 1.00 87.44 184 ARG A C 1
ATOM 1392 O O . ARG A 1 184 ? 15.425 5.256 -13.652 1.00 87.44 184 ARG A O 1
ATOM 1399 N N . ILE A 1 185 ? 17.096 4.060 -14.578 1.00 88.88 185 ILE A N 1
ATOM 1400 C CA . ILE A 1 185 ? 16.362 2.787 -14.669 1.00 88.88 185 ILE A CA 1
ATOM 1401 C C . ILE A 1 185 ? 16.053 2.258 -13.262 1.00 88.88 185 ILE A C 1
ATOM 1403 O O . ILE A 1 185 ? 14.897 1.971 -12.969 1.00 88.88 185 ILE A O 1
ATOM 1407 N N . ALA A 1 186 ? 17.027 2.249 -12.348 1.00 87.31 186 ALA A N 1
ATOM 1408 C CA . ALA A 1 186 ? 16.803 1.876 -10.948 1.00 87.31 186 ALA A CA 1
ATOM 1409 C C . ALA A 1 186 ? 15.761 2.778 -10.259 1.00 87.31 186 ALA A C 1
ATOM 1411 O O . ALA A 1 186 ? 14.907 2.314 -9.505 1.00 87.31 186 ALA A O 1
ATOM 1412 N N . LYS A 1 187 ? 15.760 4.081 -10.564 1.00 88.19 187 LYS A N 1
ATOM 1413 C CA . LYS A 1 187 ? 14.722 4.995 -10.074 1.00 88.19 187 LYS A CA 1
ATOM 1414 C C . LYS A 1 187 ? 13.338 4.667 -10.648 1.00 88.19 187 LYS A C 1
ATOM 1416 O O . LYS A 1 187 ? 12.360 4.763 -9.914 1.00 88.19 187 LYS A O 1
ATOM 1421 N N . LEU A 1 188 ? 13.238 4.279 -11.923 1.00 89.50 188 LEU A N 1
ATOM 1422 C CA . LEU A 1 188 ? 11.977 3.814 -12.515 1.00 89.50 188 LEU A CA 1
ATOM 1423 C C . LEU A 1 188 ? 11.468 2.541 -11.833 1.00 89.50 188 LEU A C 1
ATOM 1425 O O . LEU A 1 188 ? 10.293 2.487 -11.483 1.00 89.50 188 LEU A O 1
ATOM 1429 N N . LYS A 1 189 ? 12.353 1.574 -11.579 1.00 89.56 189 LYS A N 1
ATOM 1430 C CA . LYS A 1 189 ? 12.045 0.357 -10.818 1.00 89.56 189 LYS A CA 1
ATOM 1431 C C . LYS A 1 189 ? 11.449 0.679 -9.443 1.00 89.56 189 LYS A C 1
ATOM 1433 O O . LYS A 1 189 ? 10.354 0.230 -9.122 1.00 89.56 189 LYS A O 1
ATOM 1438 N N . GLY A 1 190 ? 12.096 1.559 -8.673 1.00 87.06 190 GLY A N 1
ATOM 1439 C CA . GLY A 1 190 ? 11.579 1.994 -7.368 1.00 87.06 190 GLY A CA 1
ATOM 1440 C C . GLY A 1 190 ? 10.223 2.710 -7.445 1.00 87.06 190 GLY A C 1
ATOM 1441 O O . GLY A 1 190 ? 9.380 2.540 -6.567 1.00 87.06 190 GLY A O 1
ATOM 1442 N N . ILE A 1 191 ? 9.978 3.481 -8.509 1.00 88.00 191 ILE A N 1
ATOM 1443 C CA . ILE A 1 191 ? 8.678 4.124 -8.739 1.00 88.00 191 ILE A CA 1
ATOM 1444 C C . ILE A 1 191 ? 7.589 3.079 -9.022 1.00 88.00 191 ILE A C 1
ATOM 1446 O O . ILE A 1 191 ? 6.504 3.180 -8.455 1.00 88.00 191 ILE A O 1
ATOM 1450 N N . ILE A 1 192 ? 7.866 2.072 -9.854 1.00 87.56 192 ILE A N 1
ATOM 1451 C CA . ILE A 1 192 ? 6.920 0.980 -10.126 1.00 87.56 192 ILE A CA 1
ATOM 1452 C C . ILE A 1 192 ? 6.624 0.179 -8.858 1.00 87.56 192 ILE A C 1
ATOM 1454 O O . ILE A 1 192 ? 5.456 -0.062 -8.559 1.00 87.56 192 ILE A O 1
ATOM 1458 N N . ALA A 1 193 ? 7.648 -0.156 -8.071 1.00 87.00 193 ALA A N 1
ATOM 1459 C CA . ALA A 1 193 ? 7.470 -0.822 -6.784 1.00 87.00 193 ALA A CA 1
ATOM 1460 C C . ALA A 1 193 ? 6.551 -0.019 -5.845 1.00 87.00 193 ALA A C 1
ATOM 1462 O O . ALA A 1 193 ? 5.686 -0.594 -5.186 1.00 87.00 193 ALA A O 1
ATOM 1463 N N . ALA A 1 194 ? 6.676 1.313 -5.833 1.00 87.06 194 ALA A N 1
ATOM 1464 C CA . ALA A 1 194 ? 5.791 2.183 -5.062 1.00 87.06 194 ALA A CA 1
ATOM 1465 C C . ALA A 1 194 ? 4.339 2.167 -5.574 1.00 87.06 194 ALA A C 1
ATOM 1467 O O . ALA A 1 194 ? 3.423 2.194 -4.758 1.00 87.06 194 ALA A O 1
ATOM 1468 N N . VAL A 1 195 ? 4.110 2.092 -6.893 1.00 87.31 195 VAL A N 1
ATOM 1469 C CA . VAL A 1 195 ? 2.753 1.946 -7.459 1.00 87.31 195 VAL A CA 1
ATOM 1470 C C . VAL A 1 195 ? 2.134 0.613 -7.051 1.00 87.31 195 VAL A C 1
ATOM 1472 O O . VAL A 1 195 ? 0.991 0.597 -6.597 1.00 87.31 195 VAL A O 1
ATOM 1475 N N . VAL A 1 196 ? 2.889 -0.484 -7.179 1.00 87.06 196 VAL A N 1
ATOM 1476 C CA . VAL A 1 196 ? 2.436 -1.823 -6.778 1.00 87.06 196 VAL A CA 1
ATOM 1477 C C . VAL A 1 196 ? 2.060 -1.808 -5.301 1.00 87.06 196 VAL A C 1
ATOM 1479 O O . VAL A 1 196 ? 0.902 -2.039 -4.977 1.00 87.06 196 VAL A O 1
ATOM 1482 N N . LEU A 1 197 ? 2.981 -1.401 -4.423 1.00 86.94 197 LEU A N 1
ATOM 1483 C CA . LEU A 1 197 ? 2.750 -1.351 -2.978 1.00 86.94 197 LEU A CA 1
ATOM 1484 C C . LEU A 1 197 ? 1.537 -0.493 -2.593 1.00 86.94 197 LEU A C 1
ATOM 1486 O O . LEU A 1 197 ? 0.733 -0.896 -1.756 1.00 86.94 197 LEU A O 1
ATOM 1490 N N . ALA A 1 198 ? 1.399 0.685 -3.206 1.00 86.50 198 ALA A N 1
ATOM 1491 C CA . ALA A 1 198 ? 0.310 1.611 -2.918 1.00 86.50 198 ALA A CA 1
ATOM 1492 C C . ALA A 1 198 ? -1.067 1.090 -3.366 1.00 86.50 198 ALA A C 1
ATOM 1494 O O . ALA A 1 198 ? -2.087 1.597 -2.907 1.00 86.50 198 ALA A O 1
ATOM 1495 N N . THR A 1 199 ? -1.114 0.089 -4.248 1.00 85.56 199 THR A N 1
ATOM 1496 C CA . THR A 1 199 ? -2.363 -0.477 -4.785 1.00 85.56 199 THR A CA 1
ATOM 1497 C C . THR A 1 199 ? -2.605 -1.934 -4.389 1.00 85.56 199 THR A C 1
ATOM 1499 O O . THR A 1 199 ? -3.655 -2.483 -4.713 1.00 85.56 199 THR A O 1
ATOM 1502 N N . THR A 1 200 ? -1.690 -2.540 -3.624 1.00 84.62 200 THR A N 1
ATOM 1503 C CA . THR A 1 200 ? -1.805 -3.913 -3.112 1.00 84.62 200 THR A CA 1
ATOM 1504 C C . THR A 1 200 ? -3.009 -4.114 -2.195 1.00 84.62 200 THR A C 1
ATOM 1506 O O . THR A 1 200 ? -3.712 -5.116 -2.315 1.00 84.62 200 THR A O 1
ATOM 1509 N N . ASP A 1 201 ? -3.255 -3.186 -1.265 1.00 81.38 201 ASP A N 1
ATOM 1510 C CA . ASP A 1 201 ? -4.425 -3.255 -0.385 1.00 81.38 201 ASP A CA 1
ATOM 1511 C C . ASP A 1 201 ? -5.655 -2.768 -1.156 1.00 81.38 201 ASP A C 1
ATOM 1513 O O . ASP A 1 201 ? -5.938 -1.575 -1.201 1.00 81.38 201 ASP A O 1
ATOM 1517 N N . ARG A 1 202 ? -6.384 -3.697 -1.781 1.00 74.44 202 ARG A N 1
ATOM 1518 C CA . ARG A 1 202 ? -7.589 -3.395 -2.573 1.00 74.44 202 ARG A CA 1
ATOM 1519 C C . ARG A 1 202 ? -8.709 -2.766 -1.746 1.00 74.44 202 ARG A C 1
ATOM 1521 O O . ARG A 1 202 ? -9.494 -1.982 -2.280 1.00 74.44 202 ARG A O 1
ATOM 1528 N N . ASP A 1 203 ? -8.768 -3.066 -0.449 1.00 74.12 203 ASP A N 1
ATOM 1529 C CA . ASP A 1 203 ? -9.761 -2.478 0.446 1.00 74.12 203 ASP A CA 1
ATOM 1530 C C . ASP A 1 203 ? -9.388 -1.034 0.790 1.00 74.12 203 ASP A C 1
ATOM 1532 O O . ASP A 1 203 ? -10.270 -0.177 0.916 1.00 74.12 203 ASP A O 1
ATOM 1536 N N . LYS A 1 204 ? -8.091 -0.744 0.948 1.00 77.50 204 LYS A N 1
ATOM 1537 C CA . LYS A 1 204 ? -7.569 0.583 1.302 1.00 77.50 204 LYS A CA 1
ATOM 1538 C C . LYS A 1 204 ? -6.342 0.990 0.464 1.00 77.50 204 LYS A C 1
ATOM 1540 O O . LYS A 1 204 ? -5.265 1.172 1.036 1.00 77.50 204 LYS A O 1
ATOM 1545 N N . PRO A 1 205 ? -6.496 1.235 -0.852 1.00 82.06 205 PRO A N 1
ATOM 1546 C CA . PRO A 1 205 ? -5.373 1.664 -1.677 1.00 82.06 205 PRO A CA 1
ATOM 1547 C C . PRO A 1 205 ? -4.894 3.063 -1.277 1.00 82.06 205 PRO A C 1
ATOM 1549 O O . PRO A 1 205 ? -5.701 3.974 -1.061 1.00 82.06 205 PRO A O 1
ATOM 1552 N N . ASP A 1 206 ? -3.580 3.270 -1.254 1.00 85.31 206 ASP A N 1
ATOM 1553 C CA . ASP A 1 206 ? -2.963 4.587 -1.100 1.00 85.31 206 ASP A CA 1
ATOM 1554 C C . ASP A 1 206 ? -2.863 5.288 -2.464 1.00 85.31 206 ASP A C 1
ATOM 1556 O O . ASP A 1 206 ? -1.801 5.423 -3.080 1.00 85.31 206 ASP A O 1
ATOM 1560 N N . TYR A 1 207 ? -4.007 5.771 -2.950 1.00 84.50 207 TYR A N 1
ATOM 1561 C CA . TYR A 1 207 ? -4.074 6.491 -4.222 1.00 84.50 207 TYR A CA 1
ATOM 1562 C C . TYR A 1 207 ? -3.220 7.765 -4.251 1.00 84.50 207 TYR A C 1
ATOM 1564 O O . TYR A 1 207 ? -2.845 8.203 -5.336 1.00 84.50 207 TYR A O 1
ATOM 1572 N N . ALA A 1 208 ? -2.890 8.362 -3.100 1.00 82.81 208 ALA A N 1
ATOM 1573 C CA . ALA A 1 208 ? -2.041 9.549 -3.051 1.00 82.81 208 ALA A CA 1
ATOM 1574 C C . ALA A 1 208 ? -0.585 9.198 -3.390 1.00 82.81 208 ALA A C 1
ATOM 1576 O O . ALA A 1 208 ? 0.024 9.846 -4.248 1.00 82.81 208 ALA A O 1
ATOM 1577 N N . SER A 1 209 ? -0.050 8.142 -2.772 1.00 85.19 209 SER A N 1
ATOM 1578 C CA . SER A 1 209 ? 1.281 7.621 -3.095 1.00 85.19 209 SER A CA 1
ATOM 1579 C C . SER A 1 209 ? 1.342 7.084 -4.525 1.00 85.19 209 SER A C 1
ATOM 1581 O O . SER A 1 209 ? 2.290 7.392 -5.255 1.00 85.19 209 SER A O 1
ATOM 1583 N N . ALA A 1 210 ? 0.304 6.364 -4.968 1.00 86.12 210 ALA A N 1
ATOM 1584 C CA . ALA A 1 210 ? 0.215 5.867 -6.337 1.00 86.12 210 ALA A CA 1
ATOM 1585 C C . ALA A 1 210 ? 0.200 7.018 -7.359 1.00 86.12 210 ALA A C 1
ATOM 1587 O O . ALA A 1 210 ? 0.950 6.980 -8.331 1.00 86.12 210 ALA A O 1
ATOM 1588 N N . GLU A 1 211 ? -0.594 8.073 -7.135 1.00 84.00 211 GLU A N 1
ATOM 1589 C CA . GLU A 1 211 ? -0.675 9.244 -8.023 1.00 84.00 211 GLU A CA 1
ATOM 1590 C C . GLU A 1 211 ? 0.681 9.951 -8.163 1.00 84.00 211 GLU A C 1
ATOM 1592 O O . GLU A 1 211 ? 1.092 10.298 -9.275 1.00 84.00 211 GLU A O 1
ATOM 1597 N N . LEU A 1 212 ? 1.401 10.134 -7.053 1.00 85.38 212 LEU A N 1
ATOM 1598 C CA . LEU A 1 212 ? 2.724 10.756 -7.047 1.00 85.38 212 LEU A CA 1
ATOM 1599 C C . LEU A 1 212 ? 3.765 9.903 -7.786 1.00 85.38 212 LEU A C 1
ATOM 1601 O O . LEU A 1 212 ? 4.560 10.436 -8.571 1.00 85.38 212 LEU A O 1
ATOM 1605 N N . ALA A 1 213 ? 3.751 8.589 -7.564 1.00 87.38 213 ALA A N 1
ATOM 1606 C CA . ALA A 1 213 ? 4.642 7.647 -8.232 1.00 87.38 213 ALA A CA 1
ATOM 1607 C C . ALA A 1 213 ? 4.390 7.636 -9.750 1.00 87.38 213 ALA A C 1
ATOM 1609 O O . ALA A 1 213 ? 5.305 7.886 -10.535 1.00 87.38 213 ALA A O 1
ATOM 1610 N N . VAL A 1 214 ? 3.129 7.482 -10.155 1.00 86.88 214 VAL A N 1
ATOM 1611 C CA . VAL A 1 214 ? 2.651 7.558 -11.543 1.00 86.88 214 VAL A CA 1
ATOM 1612 C C . VAL A 1 214 ? 3.078 8.880 -12.188 1.00 86.88 214 VAL A C 1
ATOM 1614 O O . VAL A 1 214 ? 3.744 8.872 -13.222 1.00 86.88 214 VAL A O 1
ATOM 1617 N N . GLY A 1 215 ? 2.817 10.026 -11.553 1.00 84.88 215 GLY A N 1
ATOM 1618 C CA . GLY A 1 215 ? 3.254 11.334 -12.054 1.00 84.88 215 GLY A CA 1
ATOM 1619 C C . GLY A 1 215 ? 4.772 11.428 -12.258 1.00 84.88 215 GLY A C 1
ATOM 1620 O O . GLY A 1 215 ? 5.236 11.903 -13.296 1.00 84.88 215 GLY A O 1
ATOM 1621 N N . THR A 1 216 ? 5.556 10.911 -11.309 1.00 85.44 216 THR A N 1
ATOM 1622 C CA . THR A 1 216 ? 7.024 10.901 -11.395 1.00 85.44 216 THR A CA 1
ATOM 1623 C C . THR A 1 216 ? 7.513 10.006 -12.533 1.00 85.44 216 THR A C 1
ATOM 1625 O O . THR A 1 216 ? 8.385 10.425 -13.302 1.00 85.44 216 THR A O 1
ATOM 1628 N N . MET A 1 217 ? 6.924 8.818 -12.696 1.00 87.19 217 MET A N 1
ATOM 1629 C CA . MET A 1 217 ? 7.261 7.876 -13.764 1.00 87.19 217 MET A CA 1
ATOM 1630 C C . MET A 1 217 ? 7.218 8.550 -15.136 1.00 87.19 217 MET A C 1
ATOM 1632 O O . MET A 1 217 ? 8.183 8.466 -15.894 1.00 87.19 217 MET A O 1
ATOM 1636 N N . TYR A 1 218 ? 6.151 9.295 -15.438 1.00 82.44 218 TYR A N 1
ATOM 1637 C CA . TYR A 1 218 ? 5.970 9.911 -16.758 1.00 82.44 218 TYR A CA 1
ATOM 1638 C C . TYR A 1 218 ? 6.882 11.087 -17.048 1.00 82.44 218 TYR A C 1
ATOM 1640 O O . TYR A 1 218 ? 7.146 11.385 -18.212 1.00 82.44 218 TYR A O 1
ATOM 1648 N N . THR A 1 219 ? 7.393 11.747 -16.014 1.00 82.50 219 THR A N 1
ATOM 1649 C CA . THR A 1 219 ? 8.437 12.761 -16.198 1.00 82.50 219 THR A CA 1
ATOM 1650 C C . THR A 1 219 ? 9.799 12.127 -16.471 1.00 82.50 219 THR A C 1
ATOM 1652 O O . THR A 1 219 ? 10.598 12.682 -17.225 1.00 82.50 219 THR A O 1
ATOM 1655 N N . LEU A 1 220 ? 10.053 10.943 -15.903 1.00 86.00 220 LEU A N 1
ATOM 1656 C CA . LEU A 1 220 ? 11.343 10.267 -15.980 1.00 86.00 220 LEU A CA 1
ATOM 1657 C C . LEU A 1 220 ? 11.489 9.436 -17.265 1.00 86.00 220 LEU A C 1
ATOM 1659 O O . LEU A 1 220 ? 12.511 9.544 -17.944 1.00 86.00 220 LEU A O 1
ATOM 1663 N N . LEU A 1 221 ? 10.462 8.672 -17.647 1.00 86.62 221 LEU A N 1
ATOM 1664 C CA . LEU A 1 221 ? 10.476 7.741 -18.786 1.00 86.62 221 LEU A CA 1
ATOM 1665 C C . LEU A 1 221 ? 11.001 8.361 -20.102 1.00 86.62 221 LEU A C 1
ATOM 1667 O O . LEU A 1 221 ? 11.892 7.776 -20.721 1.00 86.62 221 LEU A O 1
ATOM 1671 N N . PRO A 1 222 ? 10.551 9.563 -20.528 1.00 83.00 222 PRO A N 1
ATOM 1672 C CA . PRO A 1 222 ? 11.029 10.173 -21.770 1.00 83.00 222 PRO A CA 1
ATOM 1673 C C . PRO A 1 222 ? 12.514 10.543 -21.735 1.00 83.00 222 PRO A C 1
ATOM 1675 O O . PRO A 1 222 ? 13.173 10.549 -22.774 1.00 83.00 222 PRO A O 1
ATOM 1678 N N . SER A 1 223 ? 13.053 10.870 -20.554 1.00 82.94 223 SER A N 1
ATOM 1679 C CA . SER A 1 223 ? 14.486 11.147 -20.409 1.00 82.94 223 SER A CA 1
ATOM 1680 C C . SER A 1 223 ? 15.314 9.868 -20.482 1.00 82.94 223 SER A C 1
ATOM 1682 O O . SER A 1 223 ? 16.317 9.856 -21.187 1.00 82.94 223 SER A O 1
ATOM 1684 N N . VAL A 1 224 ? 14.838 8.771 -19.880 1.00 86.81 224 VAL A N 1
ATOM 1685 C CA . VAL A 1 224 ? 15.479 7.451 -19.995 1.00 86.81 224 VAL A CA 1
ATOM 1686 C C . VAL A 1 224 ? 15.531 6.986 -21.446 1.00 86.81 224 VAL A C 1
ATOM 1688 O O . VAL A 1 224 ? 16.604 6.640 -21.923 1.00 86.81 224 VAL A O 1
ATOM 1691 N N . ILE A 1 225 ? 14.422 7.061 -22.187 1.00 86.69 225 ILE A N 1
ATOM 1692 C CA . ILE A 1 225 ? 14.391 6.664 -23.606 1.00 86.69 225 ILE A CA 1
ATOM 1693 C C . ILE A 1 225 ? 15.384 7.481 -24.433 1.00 86.69 225 ILE A C 1
ATOM 1695 O O . ILE A 1 225 ? 16.099 6.930 -25.268 1.00 86.69 225 ILE A O 1
ATOM 1699 N N . ARG A 1 226 ? 15.446 8.798 -24.209 1.00 84.12 226 ARG A N 1
ATOM 1700 C CA . ARG A 1 226 ? 16.372 9.676 -24.933 1.00 84.12 226 ARG A CA 1
ATOM 1701 C C . ARG A 1 226 ? 17.827 9.300 -24.664 1.00 84.12 226 ARG A C 1
ATOM 1703 O O . ARG A 1 226 ? 18.603 9.183 -25.610 1.00 84.12 226 ARG A O 1
ATOM 1710 N N . ASP A 1 227 ? 18.173 9.116 -23.396 1.00 84.50 227 ASP A N 1
ATOM 1711 C CA . ASP A 1 227 ? 19.541 8.844 -22.965 1.00 84.50 227 ASP A CA 1
ATOM 1712 C C . ASP A 1 227 ? 19.997 7.450 -23.420 1.00 84.50 227 ASP A C 1
ATOM 1714 O O . ASP A 1 227 ? 21.070 7.317 -24.009 1.00 84.50 227 ASP A O 1
ATOM 1718 N N . VAL A 1 228 ? 19.142 6.431 -23.255 1.00 86.50 228 VAL A N 1
ATOM 1719 C CA . VAL A 1 228 ? 19.387 5.069 -23.753 1.00 86.50 228 VAL A CA 1
ATOM 1720 C C . VAL A 1 228 ? 19.617 5.102 -25.261 1.00 86.50 228 VAL A C 1
ATOM 1722 O O . VAL A 1 228 ? 20.626 4.586 -25.735 1.00 86.50 228 VAL A O 1
ATOM 1725 N N . LYS A 1 229 ? 18.755 5.769 -26.039 1.00 84.25 229 LYS A N 1
ATOM 1726 C CA . LYS A 1 229 ? 18.924 5.871 -27.499 1.00 84.25 229 LYS A CA 1
ATOM 1727 C C . LYS A 1 229 ? 20.242 6.525 -27.903 1.00 84.25 229 LYS A C 1
ATOM 1729 O O . LYS A 1 229 ? 20.878 6.055 -28.845 1.00 84.25 229 LYS A O 1
ATOM 1734 N N . ALA A 1 230 ? 20.658 7.579 -27.206 1.00 83.12 230 ALA A N 1
ATOM 1735 C CA . ALA A 1 230 ? 21.919 8.256 -27.493 1.00 83.12 230 ALA A CA 1
ATOM 1736 C C . ALA A 1 230 ? 23.131 7.345 -27.223 1.00 83.12 230 ALA A C 1
ATOM 1738 O O . ALA A 1 230 ? 24.036 7.256 -28.049 1.00 83.12 230 ALA A O 1
ATOM 1739 N N . LEU A 1 231 ? 23.114 6.593 -26.119 1.00 81.75 231 LEU A N 1
ATOM 1740 C CA . LEU A 1 231 ? 24.180 5.642 -25.781 1.00 81.75 231 LEU A CA 1
ATOM 1741 C C . LEU A 1 231 ? 24.196 4.406 -26.690 1.00 81.75 231 LEU A C 1
ATOM 1743 O O . LEU A 1 231 ? 25.249 3.823 -26.948 1.00 81.75 231 LEU A O 1
ATOM 1747 N N . THR A 1 232 ? 23.039 4.025 -27.225 1.00 83.31 232 THR A N 1
ATOM 1748 C CA . THR A 1 232 ? 22.893 2.838 -28.078 1.00 83.31 232 THR A CA 1
ATOM 1749 C C . THR A 1 232 ? 23.335 3.084 -29.523 1.00 83.31 232 THR A C 1
ATOM 1751 O O . THR A 1 232 ? 23.621 2.135 -30.256 1.00 83.31 232 THR A O 1
ATOM 1754 N N . ALA A 1 233 ? 23.460 4.346 -29.949 1.00 77.62 233 ALA A N 1
ATOM 1755 C CA . ALA A 1 233 ? 23.904 4.702 -31.299 1.00 77.62 233 ALA A CA 1
ATOM 1756 C C . ALA A 1 233 ? 25.286 4.114 -31.655 1.00 77.62 233 ALA A C 1
ATOM 1758 O O . ALA A 1 233 ? 25.538 3.802 -32.818 1.00 77.62 233 ALA A O 1
ATOM 1759 N N . ASN A 1 234 ? 26.142 3.903 -30.649 1.00 74.12 234 ASN A N 1
ATOM 1760 C CA . ASN A 1 234 ? 27.500 3.379 -30.809 1.00 74.12 234 ASN A CA 1
ATOM 1761 C C . ASN A 1 234 ? 27.613 1.850 -30.636 1.00 74.12 234 ASN A C 1
ATOM 1763 O O . ASN A 1 234 ? 28.708 1.312 -30.790 1.00 74.12 234 ASN A O 1
ATOM 1767 N N . LYS A 1 235 ? 26.518 1.150 -30.306 1.00 81.12 235 LYS A N 1
ATOM 1768 C CA . LYS A 1 235 ? 26.491 -0.318 -30.159 1.00 81.12 235 LYS A CA 1
ATOM 1769 C C . LYS A 1 235 ? 26.219 -0.995 -31.512 1.00 81.12 235 LYS A C 1
ATOM 1771 O O . LYS A 1 235 ? 25.774 -0.336 -32.460 1.00 81.12 235 LYS A O 1
ATOM 1776 N N . ASP A 1 236 ? 26.515 -2.289 -31.624 1.00 86.94 236 ASP A N 1
ATOM 1777 C CA . ASP A 1 236 ? 26.253 -3.078 -32.833 1.00 86.94 236 ASP A CA 1
ATOM 1778 C C . ASP A 1 236 ? 24.742 -3.208 -33.119 1.00 86.94 236 ASP A C 1
ATOM 1780 O O . ASP A 1 236 ? 23.898 -2.850 -32.295 1.00 86.94 236 ASP A O 1
ATOM 1784 N N . ALA A 1 237 ? 24.395 -3.658 -34.327 1.00 85.19 237 ALA A N 1
ATOM 1785 C CA . ALA A 1 237 ? 23.005 -3.698 -34.781 1.00 85.19 237 ALA A CA 1
ATOM 1786 C C . ALA A 1 237 ? 22.129 -4.655 -33.955 1.00 85.19 237 ALA A C 1
ATOM 1788 O O . ALA A 1 237 ? 20.986 -4.316 -33.670 1.00 85.19 237 ALA A O 1
ATOM 1789 N N . GLU A 1 238 ? 22.671 -5.799 -33.536 1.00 87.25 238 GLU A N 1
ATOM 1790 C CA . GLU A 1 238 ? 21.936 -6.813 -32.777 1.00 87.25 238 GLU A CA 1
ATOM 1791 C C . GLU A 1 238 ? 21.649 -6.318 -31.355 1.00 87.25 238 GLU A C 1
ATOM 1793 O O . GLU A 1 238 ? 20.497 -6.300 -30.915 1.00 87.25 238 GLU A O 1
ATOM 1798 N N . THR A 1 239 ? 22.669 -5.790 -30.673 1.00 85.31 239 THR A N 1
ATOM 1799 C CA . THR A 1 239 ? 22.521 -5.180 -29.344 1.00 85.31 239 THR A CA 1
ATOM 1800 C C . THR A 1 239 ? 21.549 -3.998 -29.369 1.00 85.31 239 THR A C 1
ATOM 1802 O O . THR A 1 239 ? 20.743 -3.819 -28.456 1.00 85.31 239 THR A O 1
ATOM 1805 N N . ARG A 1 240 ? 21.595 -3.181 -30.425 1.00 85.62 240 ARG A N 1
ATOM 1806 C CA . ARG A 1 240 ? 20.696 -2.036 -30.601 1.00 85.62 240 ARG A CA 1
ATOM 1807 C C . ARG A 1 240 ? 19.242 -2.461 -30.778 1.00 85.62 240 ARG A C 1
ATOM 1809 O O . ARG A 1 240 ? 18.375 -1.858 -30.150 1.00 85.62 240 ARG A O 1
ATOM 1816 N N . ASP A 1 241 ? 18.974 -3.467 -31.605 1.00 87.19 241 ASP A N 1
ATOM 1817 C CA . ASP A 1 241 ? 17.614 -3.969 -31.818 1.00 87.19 241 ASP A CA 1
ATOM 1818 C C . ASP A 1 241 ? 17.044 -4.588 -30.536 1.00 87.19 241 ASP A C 1
ATOM 1820 O O . ASP A 1 241 ? 15.874 -4.353 -30.209 1.00 87.19 241 ASP A O 1
ATOM 1824 N N . LYS A 1 242 ? 17.884 -5.283 -29.753 1.00 88.88 242 LYS A N 1
ATOM 1825 C CA . LYS A 1 242 ? 17.505 -5.789 -28.428 1.00 88.88 242 LYS A CA 1
ATOM 1826 C C . LYS A 1 242 ? 17.111 -4.647 -27.484 1.00 88.88 242 LYS A C 1
ATOM 1828 O O . LYS A 1 242 ? 15.980 -4.610 -27.017 1.00 88.88 242 LYS A O 1
ATOM 1833 N N . ILE A 1 243 ? 17.975 -3.645 -27.308 1.00 89.00 243 ILE A N 1
ATOM 1834 C CA . ILE A 1 243 ? 17.711 -2.491 -26.426 1.00 89.00 243 ILE A CA 1
ATOM 1835 C C . ILE A 1 243 ? 16.437 -1.735 -26.829 1.00 89.00 243 ILE A C 1
ATOM 1837 O O . ILE A 1 243 ? 15.672 -1.292 -25.974 1.00 89.00 243 ILE A O 1
ATOM 1841 N N . MET A 1 244 ? 16.187 -1.568 -28.130 1.00 88.19 244 MET A N 1
ATOM 1842 C CA . MET A 1 244 ? 14.971 -0.905 -28.611 1.00 88.19 244 MET A CA 1
ATOM 1843 C C . MET A 1 244 ? 13.711 -1.741 -28.346 1.00 88.19 244 MET A C 1
ATOM 1845 O O . MET A 1 244 ? 12.653 -1.169 -28.071 1.00 88.19 244 MET A O 1
ATOM 1849 N N . THR A 1 245 ? 13.826 -3.069 -28.402 1.00 90.88 245 THR A N 1
ATOM 1850 C CA . THR A 1 245 ? 12.757 -4.000 -28.018 1.00 90.88 245 THR A CA 1
ATOM 1851 C C . THR A 1 245 ? 12.486 -3.917 -26.519 1.00 90.88 245 THR A C 1
ATOM 1853 O O . THR A 1 245 ? 11.337 -3.727 -26.124 1.00 90.88 245 THR A O 1
ATOM 1856 N N . ASP A 1 246 ? 13.530 -3.932 -25.691 1.00 90.44 246 ASP A N 1
ATOM 1857 C CA . ASP A 1 246 ? 13.402 -3.854 -24.235 1.00 90.44 246 ASP A CA 1
ATOM 1858 C C . ASP A 1 246 ? 12.808 -2.505 -23.795 1.00 90.44 246 ASP A C 1
ATOM 1860 O O . ASP A 1 246 ? 11.922 -2.461 -22.945 1.00 90.44 246 ASP A O 1
ATOM 1864 N N . LEU A 1 247 ? 13.189 -1.391 -24.437 1.00 90.19 247 LEU A N 1
ATOM 1865 C CA . LEU A 1 247 ? 12.563 -0.080 -24.204 1.00 90.19 247 LEU A CA 1
ATOM 1866 C C . LEU A 1 247 ? 11.065 -0.075 -24.526 1.00 90.19 247 LEU A C 1
ATOM 1868 O O . LEU A 1 247 ? 10.287 0.577 -23.825 1.00 90.19 247 LEU A O 1
ATOM 1872 N N . LYS A 1 248 ? 10.661 -0.765 -25.596 1.00 90.12 248 LYS A N 1
ATOM 1873 C CA . LYS A 1 248 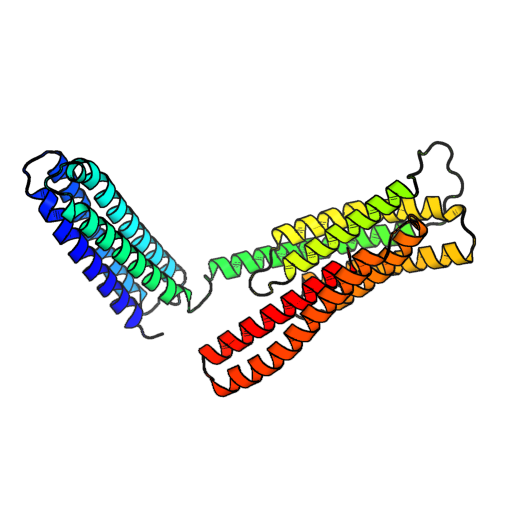? 9.253 -0.887 -25.971 1.00 90.12 248 LYS A CA 1
ATOM 1874 C C . LYS A 1 248 ? 8.491 -1.738 -24.958 1.00 90.12 248 LYS A C 1
ATOM 1876 O O . LYS A 1 248 ? 7.441 -1.308 -24.493 1.00 90.12 248 LYS A O 1
ATOM 1881 N N . ASN A 1 249 ? 9.048 -2.882 -24.570 1.00 91.00 249 ASN A N 1
ATOM 1882 C CA . ASN A 1 249 ? 8.459 -3.757 -23.559 1.00 91.00 249 ASN A CA 1
ATOM 1883 C C . ASN A 1 249 ? 8.324 -3.037 -22.209 1.00 91.00 249 ASN A C 1
ATOM 1885 O O . ASN A 1 249 ? 7.283 -3.133 -21.567 1.00 91.00 249 ASN A O 1
ATOM 1889 N N . LEU A 1 250 ? 9.324 -2.239 -21.819 1.00 90.94 250 LEU A N 1
ATOM 1890 C CA . LEU A 1 250 ? 9.293 -1.417 -20.607 1.00 90.94 250 LEU A CA 1
ATOM 1891 C C . LEU A 1 250 ? 8.182 -0.359 -20.660 1.00 90.94 250 LEU A C 1
ATOM 1893 O O . LEU A 1 250 ? 7.468 -0.154 -19.677 1.00 90.94 250 LEU A O 1
ATOM 1897 N N . LEU A 1 251 ? 8.020 0.308 -21.806 1.00 89.25 251 LEU A N 1
ATOM 1898 C CA . LEU A 1 251 ? 6.938 1.266 -22.041 1.00 89.25 251 LEU A CA 1
ATOM 1899 C C . LEU A 1 251 ? 5.564 0.608 -21.949 1.00 89.25 251 LEU A C 1
ATOM 1901 O O . LEU A 1 251 ? 4.697 1.128 -21.250 1.00 89.25 251 LEU A O 1
ATOM 1905 N N . ASP A 1 252 ? 5.376 -0.510 -22.648 1.00 89.56 252 ASP A N 1
ATOM 1906 C CA . ASP A 1 252 ? 4.111 -1.241 -22.699 1.00 89.56 252 ASP A CA 1
ATOM 1907 C C . ASP A 1 252 ? 3.742 -1.793 -21.315 1.00 89.56 252 ASP A C 1
ATOM 1909 O O . ASP A 1 252 ? 2.625 -1.564 -20.851 1.00 89.56 252 ASP A O 1
ATOM 1913 N N . ALA A 1 253 ? 4.700 -2.377 -20.591 1.00 90.31 253 ALA A N 1
ATOM 1914 C CA . ALA A 1 253 ? 4.502 -2.837 -19.219 1.00 90.31 253 ALA A CA 1
ATOM 1915 C C . ALA A 1 253 ? 4.152 -1.685 -18.260 1.00 90.31 253 ALA A C 1
ATOM 1917 O O . ALA A 1 253 ? 3.244 -1.815 -17.444 1.00 90.31 253 ALA A O 1
ATOM 1918 N N . ALA A 1 254 ? 4.784 -0.511 -18.392 1.00 88.62 254 ALA A N 1
ATOM 1919 C CA . ALA A 1 254 ? 4.415 0.667 -17.602 1.00 88.62 254 ALA A CA 1
ATOM 1920 C C . ALA A 1 254 ? 2.971 1.140 -17.877 1.00 88.62 254 ALA A C 1
ATOM 1922 O O . ALA A 1 254 ? 2.296 1.618 -16.957 1.00 88.62 254 ALA A O 1
ATOM 1923 N N . ARG A 1 255 ? 2.474 0.991 -19.120 1.00 87.50 255 ARG A N 1
ATOM 1924 C CA . ARG A 1 255 ? 1.060 1.258 -19.447 1.00 87.50 255 ARG A CA 1
ATOM 1925 C C . ARG A 1 255 ? 0.143 0.247 -18.784 1.00 87.50 255 ARG A C 1
ATOM 1927 O O . ARG A 1 255 ? -0.841 0.649 -18.169 1.00 87.50 255 ARG A O 1
ATOM 1934 N N . GLU A 1 256 ? 0.472 -1.036 -18.920 1.00 88.31 256 GLU A N 1
ATOM 1935 C CA . GLU A 1 256 ? -0.298 -2.136 -18.339 1.00 88.31 256 GLU A CA 1
ATOM 1936 C C . GLU A 1 256 ? -0.398 -1.981 -16.818 1.00 88.31 256 GLU A C 1
ATOM 1938 O O . GLU A 1 256 ? -1.492 -2.092 -16.280 1.00 88.31 256 GLU A O 1
ATOM 1943 N N . ILE A 1 257 ? 0.689 -1.610 -16.132 1.00 87.62 257 ILE A N 1
ATOM 1944 C CA . ILE A 1 257 ? 0.691 -1.343 -14.685 1.00 87.62 257 ILE A CA 1
ATOM 1945 C C . ILE A 1 257 ? -0.255 -0.196 -14.331 1.00 87.62 257 ILE A C 1
ATOM 1947 O O . ILE A 1 257 ? -0.996 -0.290 -13.360 1.00 87.62 257 ILE A O 1
ATOM 1951 N N . CYS A 1 258 ? -0.267 0.892 -15.102 1.00 83.38 258 CYS A N 1
ATOM 1952 C CA . CYS A 1 258 ? -1.139 2.030 -14.803 1.00 83.38 258 CYS A CA 1
ATOM 1953 C C . CYS A 1 258 ? -2.610 1.780 -15.133 1.00 83.38 258 CYS A C 1
ATOM 1955 O O . CYS A 1 258 ? -3.477 2.326 -14.449 1.00 83.38 258 CYS A O 1
ATOM 1957 N N . ALA A 1 259 ? -2.895 0.969 -16.153 1.00 83.31 259 ALA A N 1
ATOM 1958 C CA . ALA A 1 259 ? -4.237 0.455 -16.393 1.00 83.31 259 ALA A CA 1
ATOM 1959 C C . ALA A 1 259 ? -4.659 -0.446 -15.220 1.00 83.31 259 ALA A C 1
ATOM 1961 O O . ALA A 1 259 ? -5.680 -0.173 -14.577 1.00 83.31 259 ALA A O 1
ATOM 1962 N N . SER A 1 260 ? -3.778 -1.376 -14.837 1.00 83.12 260 SER A N 1
ATOM 1963 C CA . SER A 1 260 ? -4.056 -2.395 -13.827 1.00 83.12 260 SER A CA 1
ATOM 1964 C C . SER A 1 260 ? -4.238 -1.812 -12.437 1.00 83.12 260 SER A C 1
ATOM 1966 O O . SER A 1 260 ? -5.182 -2.151 -11.742 1.00 83.12 260 SER A O 1
ATOM 1968 N N . ALA A 1 261 ? -3.402 -0.850 -12.053 1.00 78.38 261 ALA A N 1
ATOM 1969 C CA . ALA A 1 261 ? -3.490 -0.148 -10.775 1.00 78.38 261 ALA A CA 1
ATOM 1970 C C . ALA A 1 261 ? -4.804 0.639 -10.610 1.00 78.38 261 ALA A C 1
ATOM 1972 O O . ALA A 1 261 ? -5.173 1.021 -9.503 1.00 78.38 261 ALA A O 1
ATOM 1973 N N . SER A 1 262 ? -5.491 0.942 -11.716 1.00 72.50 262 SER A N 1
ATOM 1974 C CA . SER A 1 262 ? -6.723 1.736 -11.734 1.00 72.50 262 SER A CA 1
ATOM 1975 C C . SER A 1 262 ? -8.001 0.891 -11.888 1.00 72.50 262 SER A C 1
ATOM 1977 O O . SER A 1 262 ? -9.116 1.417 -11.773 1.00 72.50 262 SER A O 1
ATOM 1979 N N . SER A 1 263 ? -7.839 -0.418 -12.109 1.00 71.69 263 SER A N 1
ATOM 1980 C CA . SER A 1 263 ? -8.892 -1.392 -12.396 1.00 71.69 263 SER A CA 1
ATOM 1981 C C . SER A 1 263 ? -8.862 -2.539 -11.384 1.00 71.69 263 SER A C 1
ATOM 1983 O O . SER A 1 263 ? -7.808 -3.070 -11.064 1.00 71.69 263 SER A O 1
ATOM 1985 N N . ASP A 1 264 ? -10.028 -2.979 -10.910 1.00 62.47 264 ASP A N 1
ATOM 1986 C CA . ASP A 1 264 ? -10.111 -4.033 -9.884 1.00 62.47 264 ASP A CA 1
ATOM 1987 C C . ASP A 1 264 ? -9.852 -5.453 -10.453 1.00 62.47 264 ASP A C 1
ATOM 1989 O O . ASP A 1 264 ? -9.732 -6.413 -9.694 1.00 62.47 264 ASP A O 1
ATOM 1993 N N . ASN A 1 265 ? -9.767 -5.602 -11.785 1.00 56.66 265 ASN A N 1
ATOM 1994 C CA . ASN A 1 265 ? -9.788 -6.895 -12.493 1.00 56.66 265 ASN A CA 1
ATOM 1995 C C . ASN A 1 265 ? -8.535 -7.203 -13.331 1.00 56.66 265 ASN A C 1
ATOM 1997 O O . ASN A 1 265 ? -8.525 -8.185 -14.073 1.00 56.66 265 ASN A O 1
ATOM 2001 N N . GLU A 1 266 ? -7.503 -6.367 -13.275 1.00 66.62 266 GLU A N 1
ATOM 2002 C CA . GLU A 1 266 ? -6.327 -6.499 -14.139 1.00 66.62 266 GLU A CA 1
ATOM 2003 C C . GLU A 1 266 ? -5.110 -7.056 -13.383 1.00 66.62 266 GLU A C 1
ATOM 2005 O O . GLU A 1 266 ? -4.934 -6.839 -12.182 1.00 66.62 266 GLU A O 1
ATOM 2010 N N . ASP A 1 267 ? -4.274 -7.819 -14.094 1.00 81.12 267 ASP A N 1
ATOM 2011 C CA . ASP A 1 267 ? -3.109 -8.510 -13.535 1.00 81.12 267 ASP A CA 1
ATOM 2012 C C . ASP A 1 267 ? -1.920 -7.554 -13.348 1.00 81.12 267 ASP A C 1
ATOM 2014 O O . ASP A 1 267 ? -0.957 -7.540 -14.119 1.00 81.12 267 ASP A O 1
ATOM 2018 N N . LEU A 1 268 ? -2.002 -6.745 -12.289 1.00 84.62 268 LEU A N 1
ATOM 2019 C CA . LEU A 1 268 ? -0.953 -5.807 -11.887 1.00 84.62 268 LEU A CA 1
ATOM 2020 C C . LEU A 1 268 ? 0.402 -6.500 -11.679 1.00 84.62 268 LEU A C 1
ATOM 2022 O O . LEU A 1 268 ? 1.439 -5.950 -12.048 1.00 84.62 268 LEU A O 1
ATOM 2026 N N . ASN A 1 269 ? 0.392 -7.707 -11.111 1.00 82.69 269 ASN A N 1
ATOM 2027 C CA . ASN A 1 269 ? 1.610 -8.460 -10.823 1.00 82.69 269 ASN A CA 1
ATOM 2028 C C . ASN A 1 269 ? 2.249 -8.981 -12.116 1.00 82.69 269 ASN A C 1
ATOM 2030 O O . ASN A 1 269 ? 3.454 -8.838 -12.303 1.00 82.69 269 ASN A O 1
ATOM 2034 N N . GLY A 1 270 ? 1.450 -9.504 -13.053 1.00 85.69 270 GLY A N 1
ATOM 2035 C CA . GLY A 1 270 ? 1.932 -9.896 -14.379 1.00 85.69 270 GLY A CA 1
ATOM 2036 C C . GLY A 1 270 ? 2.523 -8.725 -15.167 1.00 85.69 270 GLY A C 1
ATOM 2037 O O . GLY A 1 270 ? 3.579 -8.864 -15.788 1.00 85.69 270 GLY A O 1
ATOM 2038 N N . ALA A 1 271 ? 1.900 -7.545 -15.098 1.00 88.12 271 ALA A N 1
ATOM 2039 C CA . ALA A 1 271 ? 2.446 -6.328 -15.699 1.00 88.12 271 ALA A CA 1
ATOM 2040 C C . ALA A 1 271 ? 3.763 -5.889 -15.021 1.00 88.12 271 ALA A C 1
ATOM 2042 O O . ALA A 1 271 ? 4.716 -5.498 -15.700 1.00 88.12 271 ALA A O 1
ATOM 2043 N N . GLY A 1 272 ? 3.847 -6.020 -13.693 1.00 86.75 272 GLY A N 1
ATOM 2044 C CA . GLY A 1 272 ? 5.070 -5.808 -12.917 1.00 86.75 272 GLY A CA 1
ATOM 2045 C C . GLY A 1 272 ? 6.210 -6.749 -13.316 1.00 86.75 272 GLY A C 1
ATOM 2046 O O . GLY A 1 272 ? 7.327 -6.287 -13.536 1.00 86.75 272 GLY A O 1
ATOM 2047 N N . ALA A 1 273 ? 5.925 -8.038 -13.511 1.00 86.56 273 ALA A N 1
ATOM 2048 C CA . ALA A 1 273 ? 6.912 -9.029 -13.944 1.00 86.56 273 ALA A CA 1
ATOM 2049 C C . ALA A 1 273 ? 7.475 -8.727 -15.347 1.00 86.56 273 ALA A C 1
ATOM 2051 O O . ALA A 1 273 ? 8.687 -8.778 -15.553 1.00 86.56 273 ALA A O 1
ATOM 2052 N N . LYS A 1 274 ? 6.624 -8.326 -16.304 1.00 90.19 274 LYS A N 1
ATOM 2053 C CA . LYS A 1 274 ? 7.083 -7.879 -17.637 1.00 90.19 274 LYS A CA 1
ATOM 2054 C C . LYS A 1 274 ? 7.975 -6.639 -17.550 1.00 90.19 274 LYS A C 1
ATOM 2056 O O . LYS A 1 274 ? 8.956 -6.518 -18.282 1.00 90.19 274 LYS A O 1
ATOM 2061 N N . PHE A 1 275 ? 7.630 -5.701 -16.663 1.00 90.94 275 PHE A N 1
ATOM 2062 C CA . PHE A 1 275 ? 8.440 -4.505 -16.435 1.00 90.94 275 PHE A CA 1
ATOM 2063 C C . PHE A 1 275 ? 9.805 -4.866 -15.838 1.00 90.94 275 PHE A C 1
ATOM 2065 O O . PHE A 1 275 ? 10.829 -4.343 -16.282 1.00 90.94 275 PHE A O 1
ATOM 2072 N N . ALA A 1 276 ? 9.825 -5.766 -14.853 1.00 88.50 276 ALA A N 1
ATOM 2073 C CA . ALA A 1 276 ? 11.039 -6.281 -14.234 1.00 88.50 276 ALA A CA 1
ATOM 2074 C C . ALA A 1 276 ? 11.992 -6.879 -15.275 1.00 88.50 276 ALA A C 1
ATOM 2076 O O . ALA A 1 276 ? 13.135 -6.439 -15.362 1.00 88.50 276 ALA A O 1
ATOM 2077 N N . GLU A 1 277 ? 11.502 -7.787 -16.122 1.00 89.44 277 GLU A N 1
ATOM 2078 C CA . GLU A 1 277 ? 12.288 -8.426 -17.186 1.00 89.44 277 GLU A CA 1
ATOM 2079 C C . GLU A 1 277 ? 12.932 -7.389 -18.122 1.00 89.44 277 GLU A C 1
ATOM 2081 O O . GLU A 1 277 ? 14.156 -7.326 -18.243 1.00 89.44 277 GLU A O 1
ATOM 2086 N N . ALA A 1 278 ? 12.124 -6.499 -18.706 1.00 90.88 278 ALA A N 1
ATOM 2087 C CA . ALA A 1 278 ? 12.615 -5.484 -19.638 1.00 90.88 278 ALA A CA 1
ATOM 2088 C C . ALA A 1 278 ? 13.587 -4.487 -18.979 1.00 90.88 278 ALA A C 1
ATOM 2090 O O . ALA A 1 278 ? 14.561 -4.042 -19.592 1.00 90.88 278 ALA A O 1
ATOM 2091 N N . SER A 1 279 ? 13.333 -4.111 -17.723 1.00 90.19 279 SER A N 1
ATOM 2092 C CA . SER A 1 279 ? 14.190 -3.171 -16.995 1.00 90.19 279 SER A CA 1
ATOM 2093 C C . SER A 1 279 ? 15.504 -3.798 -16.522 1.00 90.19 279 SER A C 1
ATOM 2095 O O . SER A 1 279 ? 16.518 -3.1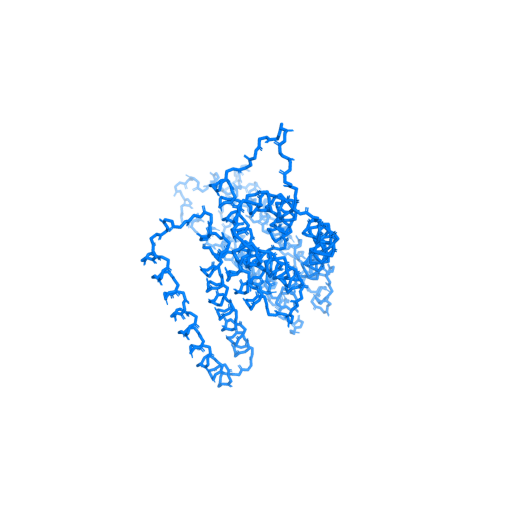02 -16.548 1.00 90.19 279 SER A O 1
ATOM 2097 N N . ASN A 1 280 ? 15.521 -5.085 -16.153 1.00 88.88 280 ASN A N 1
ATOM 2098 C CA . ASN A 1 280 ? 16.740 -5.827 -15.814 1.00 88.88 280 ASN A CA 1
ATOM 2099 C C . ASN A 1 280 ? 17.644 -5.986 -17.030 1.00 88.88 280 ASN A C 1
ATOM 2101 O O . ASN A 1 280 ? 18.839 -5.704 -16.942 1.00 88.88 280 ASN A O 1
ATOM 2105 N N . ASP A 1 281 ? 17.075 -6.356 -18.175 1.00 89.00 281 ASP A N 1
ATOM 2106 C CA . ASP A 1 281 ? 17.832 -6.492 -19.416 1.00 89.00 281 ASP A CA 1
ATOM 2107 C C . ASP A 1 281 ? 18.499 -5.173 -19.821 1.00 89.00 281 ASP A C 1
ATOM 2109 O O . ASP A 1 281 ? 19.697 -5.145 -20.120 1.00 89.00 281 ASP A O 1
ATOM 2113 N N . LEU A 1 282 ? 17.770 -4.055 -19.734 1.00 87.69 282 LEU A N 1
ATOM 2114 C CA . LEU A 1 282 ? 18.335 -2.723 -19.962 1.00 87.69 282 LEU A CA 1
ATOM 2115 C C . LEU A 1 282 ? 19.379 -2.347 -18.908 1.00 87.69 282 LEU A C 1
ATOM 2117 O O . LEU A 1 282 ? 20.431 -1.811 -19.253 1.00 87.69 282 LEU A O 1
ATOM 2121 N N . TYR A 1 283 ? 19.111 -2.606 -17.629 1.00 87.62 283 TYR A N 1
ATOM 2122 C CA . TYR A 1 283 ? 20.030 -2.270 -16.545 1.00 87.62 283 TYR A CA 1
ATOM 2123 C C . TYR A 1 283 ? 21.367 -3.008 -16.693 1.00 87.62 283 TYR A C 1
ATOM 2125 O O . TYR A 1 283 ? 22.417 -2.377 -16.603 1.00 87.62 283 TYR A O 1
ATOM 2133 N N . ASN A 1 284 ? 21.342 -4.298 -17.036 1.00 85.69 284 ASN A N 1
ATOM 2134 C CA . ASN A 1 284 ? 22.534 -5.127 -17.234 1.00 85.69 284 ASN A CA 1
ATOM 2135 C C . ASN A 1 284 ? 23.392 -4.679 -18.427 1.00 85.69 284 ASN A C 1
ATOM 2137 O O . ASN A 1 284 ? 24.618 -4.784 -18.381 1.00 85.69 284 ASN A O 1
ATOM 2141 N N . VAL A 1 285 ? 22.775 -4.128 -19.480 1.00 86.81 285 VAL A N 1
ATOM 2142 C CA . VAL A 1 285 ? 23.501 -3.545 -20.624 1.00 86.81 285 VAL A CA 1
ATOM 2143 C C . VAL A 1 285 ? 24.349 -2.338 -20.213 1.00 86.81 285 VAL A C 1
ATOM 2145 O O . VAL A 1 285 ? 25.421 -2.126 -20.783 1.00 86.81 285 VAL A O 1
ATOM 2148 N N . PHE A 1 286 ? 23.869 -1.533 -19.261 1.00 84.50 286 PHE A N 1
ATOM 2149 C CA . PHE A 1 286 ? 24.523 -0.291 -18.829 1.00 84.50 286 PHE A CA 1
ATOM 2150 C C . PHE A 1 286 ? 25.282 -0.425 -17.502 1.00 84.50 286 PHE A C 1
ATOM 2152 O O . PHE A 1 286 ? 26.105 0.431 -17.182 1.00 84.50 286 PHE A O 1
ATOM 2159 N N . ASN A 1 287 ? 25.042 -1.495 -16.743 1.00 83.88 287 ASN A N 1
ATOM 2160 C CA . ASN A 1 287 ? 25.734 -1.809 -15.499 1.00 83.88 287 ASN A CA 1
ATOM 2161 C C . ASN A 1 287 ? 25.955 -3.331 -15.334 1.00 83.88 287 ASN A C 1
ATOM 2163 O O . ASN A 1 287 ? 25.248 -3.984 -14.570 1.00 83.88 287 ASN A O 1
ATOM 2167 N N . PRO A 1 288 ? 26.958 -3.916 -16.011 1.00 75.31 288 PRO A N 1
ATOM 2168 C CA . PRO A 1 288 ? 27.196 -5.363 -16.005 1.00 75.31 288 PRO A CA 1
ATOM 2169 C C . PRO A 1 288 ? 27.872 -5.905 -14.727 1.00 75.31 288 PRO A C 1
ATOM 2171 O O . PRO A 1 288 ? 28.175 -7.092 -14.661 1.00 75.31 288 PRO A O 1
ATOM 2174 N N . GLN A 1 289 ? 28.179 -5.062 -13.732 1.00 65.56 289 GLN A N 1
ATOM 2175 C CA . GLN A 1 289 ? 29.004 -5.421 -12.559 1.00 65.56 289 GLN A CA 1
ATOM 2176 C C . GLN A 1 289 ? 28.185 -5.809 -11.313 1.00 65.56 289 GLN A C 1
ATOM 2178 O O . GLN A 1 289 ? 28.664 -5.687 -10.185 1.00 65.56 289 GLN A O 1
ATOM 2183 N N . VAL A 1 290 ? 26.943 -6.252 -11.491 1.00 63.47 290 VAL A N 1
ATOM 2184 C CA . VAL A 1 290 ? 26.059 -6.611 -10.376 1.00 63.47 290 VAL A CA 1
ATOM 2185 C C . VAL A 1 290 ? 26.408 -8.004 -9.848 1.00 63.47 290 VAL A C 1
ATOM 2187 O O . VAL A 1 290 ? 26.586 -8.948 -10.613 1.00 63.47 290 VAL A O 1
ATOM 2190 N N . SER A 1 291 ? 26.538 -8.130 -8.525 1.00 63.47 291 SER A N 1
ATOM 2191 C CA . SER A 1 291 ? 26.757 -9.412 -7.850 1.00 63.47 291 SER A CA 1
ATOM 2192 C C . SER A 1 291 ? 25.408 -10.112 -7.624 1.00 63.47 291 SER A C 1
ATOM 2194 O O . SER A 1 291 ? 24.663 -9.657 -6.755 1.00 63.47 291 SER A O 1
ATOM 2196 N N . PRO A 1 292 ? 25.123 -11.245 -8.294 1.00 69.75 292 PRO A N 1
ATOM 2197 C CA . PRO A 1 292 ? 23.789 -11.858 -8.311 1.00 69.75 292 PRO A CA 1
ATOM 2198 C C . PRO A 1 292 ? 23.387 -12.517 -6.983 1.00 69.75 292 PRO A C 1
ATOM 2200 O O . PRO A 1 292 ? 22.213 -12.707 -6.714 1.00 69.75 292 PRO A O 1
ATOM 2203 N N . VAL A 1 293 ? 24.345 -12.811 -6.097 1.00 76.69 293 VAL A N 1
ATOM 2204 C CA . VAL A 1 293 ? 24.110 -13.641 -4.898 1.00 76.69 293 VAL A CA 1
ATOM 2205 C C . VAL A 1 293 ? 23.034 -13.086 -3.956 1.00 76.69 293 VAL A C 1
ATOM 2207 O O . VAL A 1 293 ? 22.263 -13.853 -3.392 1.00 76.69 293 VAL A O 1
ATOM 2210 N N . ILE A 1 294 ? 22.994 -11.767 -3.742 1.00 75.19 294 ILE A N 1
ATOM 2211 C CA . ILE A 1 294 ? 22.003 -11.154 -2.839 1.00 75.19 294 ILE A CA 1
ATOM 2212 C C . ILE A 1 294 ? 20.647 -11.018 -3.542 1.00 75.19 294 ILE A C 1
ATOM 2214 O O . ILE A 1 294 ? 19.616 -11.201 -2.902 1.00 75.19 294 ILE A O 1
ATOM 2218 N N . GLU A 1 295 ? 20.651 -10.720 -4.842 1.00 77.06 295 GLU A N 1
ATOM 2219 C CA . GLU A 1 295 ? 19.434 -10.584 -5.649 1.00 77.06 295 GLU A CA 1
ATOM 2220 C C . GLU A 1 295 ? 18.711 -11.930 -5.773 1.00 77.06 295 GLU A C 1
ATOM 2222 O O . GLU A 1 295 ? 17.522 -12.005 -5.469 1.00 77.06 295 GLU A O 1
ATOM 2227 N N . ASP A 1 296 ? 19.445 -13.000 -6.091 1.00 82.50 296 ASP A N 1
ATOM 2228 C CA . ASP A 1 296 ? 18.921 -14.367 -6.174 1.00 82.50 296 ASP A CA 1
ATOM 2229 C C . ASP A 1 296 ? 18.315 -14.812 -4.834 1.00 82.50 296 ASP A C 1
ATOM 2231 O O . ASP A 1 296 ? 17.215 -15.355 -4.798 1.00 82.50 296 ASP A O 1
ATOM 2235 N N . GLN A 1 297 ? 18.981 -14.508 -3.713 1.00 86.25 297 GLN A N 1
ATOM 2236 C CA . GLN A 1 297 ? 18.475 -14.851 -2.382 1.00 86.25 297 GLN A CA 1
ATOM 2237 C C . GLN A 1 297 ? 17.164 -14.122 -2.050 1.00 86.25 297 GLN A C 1
ATOM 2239 O O . GLN A 1 297 ? 16.227 -14.740 -1.551 1.00 86.25 297 GLN A O 1
ATOM 2244 N N . ILE A 1 298 ? 17.079 -12.815 -2.326 1.00 84.94 298 ILE A N 1
ATOM 2245 C CA . ILE A 1 298 ? 15.856 -12.028 -2.091 1.00 84.94 298 ILE A CA 1
ATOM 2246 C C . ILE A 1 298 ? 14.711 -12.549 -2.967 1.00 84.94 298 ILE A C 1
ATOM 2248 O O . ILE A 1 298 ? 13.573 -12.654 -2.504 1.00 84.94 298 ILE A O 1
ATOM 2252 N N . MET A 1 299 ? 15.018 -12.894 -4.216 1.00 86.75 299 MET A N 1
ATOM 2253 C CA . MET A 1 299 ? 14.068 -13.466 -5.163 1.00 86.75 299 MET A CA 1
ATOM 2254 C C . MET A 1 299 ? 13.540 -14.830 -4.712 1.00 86.75 299 MET A C 1
ATOM 2256 O O . MET A 1 299 ? 12.324 -15.039 -4.712 1.00 86.75 299 MET A O 1
ATOM 2260 N N . ASP A 1 300 ? 14.426 -15.726 -4.277 1.00 88.62 300 ASP A N 1
ATOM 2261 C CA . ASP A 1 300 ? 14.067 -17.050 -3.769 1.00 88.62 300 ASP A CA 1
ATOM 2262 C C . ASP A 1 300 ? 13.204 -16.950 -2.504 1.00 88.62 300 ASP A C 1
ATOM 2264 O O . ASP A 1 300 ? 12.163 -17.606 -2.405 1.00 88.62 300 ASP A O 1
ATOM 2268 N N . ASP A 1 301 ? 13.577 -16.077 -1.565 1.00 88.81 301 ASP A N 1
ATOM 2269 C CA . ASP A 1 301 ? 12.828 -15.869 -0.324 1.00 88.81 301 ASP A CA 1
ATOM 2270 C C . ASP A 1 301 ? 11.429 -15.286 -0.597 1.00 88.81 301 ASP A C 1
ATOM 2272 O O . ASP A 1 301 ? 10.435 -15.728 -0.007 1.00 88.81 301 ASP A O 1
ATOM 2276 N N . ALA A 1 302 ? 11.312 -14.334 -1.529 1.00 88.12 302 ALA A N 1
ATOM 2277 C CA . ALA A 1 302 ? 10.026 -13.760 -1.924 1.00 88.12 302 ALA A CA 1
ATOM 2278 C C . ALA A 1 302 ? 9.133 -14.782 -2.654 1.00 88.12 302 ALA A C 1
ATOM 2280 O O . ALA A 1 302 ? 7.925 -14.854 -2.397 1.00 88.12 302 ALA A O 1
ATOM 2281 N N . ALA A 1 303 ? 9.713 -15.611 -3.527 1.00 90.31 303 ALA A N 1
ATOM 2282 C CA . ALA A 1 303 ? 8.996 -16.680 -4.220 1.00 90.31 303 ALA A CA 1
ATOM 2283 C C . ALA A 1 303 ? 8.512 -17.765 -3.243 1.00 90.31 303 ALA A C 1
ATOM 2285 O O . ALA A 1 303 ? 7.364 -18.222 -3.330 1.00 90.31 303 ALA A O 1
ATOM 2286 N N . ALA A 1 304 ? 9.348 -18.131 -2.268 1.00 91.88 304 ALA A N 1
ATOM 2287 C CA . ALA A 1 304 ? 8.989 -19.054 -1.200 1.00 91.88 304 ALA A CA 1
ATOM 2288 C C . ALA A 1 304 ? 7.838 -18.500 -0.347 1.00 91.88 304 ALA A C 1
ATOM 2290 O O . ALA A 1 304 ? 6.852 -19.204 -0.119 1.00 91.88 304 ALA A O 1
ATOM 2291 N N . ALA A 1 305 ? 7.903 -17.227 0.055 1.00 89.25 305 ALA A N 1
ATOM 2292 C CA . ALA A 1 305 ? 6.835 -16.569 0.807 1.00 89.25 305 ALA A CA 1
ATOM 2293 C C . ALA A 1 305 ? 5.502 -16.550 0.035 1.00 89.25 305 ALA A C 1
ATOM 2295 O O . ALA A 1 305 ? 4.450 -16.855 0.604 1.00 89.25 305 ALA A O 1
ATOM 2296 N N . CYS A 1 306 ? 5.533 -16.253 -1.269 1.00 90.00 306 CYS A N 1
ATOM 2297 C CA . CYS A 1 306 ? 4.347 -16.281 -2.128 1.00 90.00 306 CYS A CA 1
ATOM 2298 C C . CYS A 1 306 ? 3.748 -17.693 -2.250 1.00 90.00 306 CYS A C 1
ATOM 2300 O O . CYS A 1 306 ? 2.525 -17.861 -2.190 1.00 90.00 306 CYS A O 1
ATOM 2302 N N . THR A 1 307 ? 4.600 -18.712 -2.379 1.00 91.38 307 THR A N 1
ATOM 2303 C CA . THR A 1 307 ? 4.179 -20.118 -2.475 1.00 91.38 307 THR A CA 1
ATOM 2304 C C . THR A 1 307 ? 3.528 -20.583 -1.173 1.00 91.38 307 THR A C 1
ATOM 2306 O O . THR A 1 307 ? 2.377 -21.016 -1.185 1.00 91.38 307 THR A O 1
ATOM 2309 N N . LEU A 1 308 ? 4.206 -20.387 -0.039 1.00 91.81 308 LEU A N 1
ATOM 2310 C CA . LEU A 1 308 ? 3.700 -20.751 1.289 1.00 91.81 308 LEU A CA 1
ATOM 2311 C C . LEU A 1 308 ? 2.376 -20.051 1.615 1.00 91.81 308 LEU A C 1
ATOM 2313 O O . LEU A 1 308 ? 1.455 -20.666 2.148 1.00 91.81 308 LEU A O 1
ATOM 2317 N N . THR A 1 309 ? 2.247 -18.771 1.257 1.00 90.12 309 THR A N 1
ATOM 2318 C CA . THR A 1 309 ? 1.002 -18.021 1.475 1.00 90.12 309 THR A CA 1
ATOM 2319 C C . THR A 1 309 ? -0.135 -18.548 0.599 1.00 90.12 309 THR A C 1
ATOM 2321 O O . THR A 1 309 ? -1.277 -18.604 1.050 1.00 90.12 309 THR A O 1
ATOM 2324 N N . SER A 1 310 ? 0.157 -18.983 -0.630 1.00 89.88 310 SER A N 1
ATOM 2325 C CA . SER A 1 310 ? -0.844 -19.585 -1.521 1.00 89.88 310 SER A CA 1
ATOM 2326 C C . SER A 1 310 ? -1.330 -20.942 -1.000 1.00 89.88 310 SER A C 1
ATOM 2328 O O . SER A 1 310 ? -2.523 -21.235 -1.059 1.00 89.88 310 SER A O 1
ATOM 2330 N N . GLU A 1 311 ? -0.432 -21.749 -0.431 1.00 91.69 311 GLU A N 1
ATOM 2331 C CA . GLU A 1 311 ? -0.792 -22.997 0.253 1.00 91.69 311 GLU A CA 1
ATOM 2332 C C . GLU A 1 311 ? -1.637 -22.729 1.507 1.00 91.69 311 GLU A C 1
ATOM 2334 O O . GLU A 1 311 ? -2.663 -23.377 1.723 1.00 91.69 311 GLU A O 1
ATOM 2339 N N . MET A 1 312 ? -1.258 -21.731 2.315 1.00 91.31 312 MET A N 1
ATOM 2340 C CA . MET A 1 312 ? -2.064 -21.297 3.459 1.00 91.31 312 MET A CA 1
ATOM 2341 C C . MET A 1 312 ? -3.448 -20.809 3.033 1.00 91.31 312 MET A C 1
ATOM 2343 O O . MET A 1 312 ? -4.423 -21.139 3.703 1.00 91.31 312 MET A O 1
ATOM 2347 N N . LEU A 1 313 ? -3.557 -20.069 1.927 1.00 90.88 313 LEU A N 1
ATOM 2348 C CA . LEU A 1 313 ? -4.834 -19.576 1.413 1.00 90.88 313 LEU A CA 1
ATOM 2349 C C . LEU A 1 313 ? -5.802 -20.720 1.090 1.00 90.88 313 LEU A C 1
ATOM 2351 O O . LEU A 1 313 ? -6.977 -20.634 1.434 1.00 90.88 313 LEU A O 1
ATOM 2355 N N . ALA A 1 314 ? -5.314 -21.813 0.497 1.00 90.44 314 ALA A N 1
ATOM 2356 C CA . ALA A 1 314 ? -6.144 -22.986 0.221 1.00 90.44 314 ALA A CA 1
ATOM 2357 C C . ALA A 1 314 ? -6.736 -23.589 1.510 1.00 90.44 314 ALA A C 1
ATOM 2359 O O . ALA A 1 314 ? -7.922 -23.913 1.558 1.00 90.44 314 ALA A O 1
ATOM 2360 N N . ASN A 1 315 ? -5.935 -23.665 2.579 1.00 91.19 315 ASN A N 1
ATOM 2361 C CA . ASN A 1 315 ? -6.404 -24.119 3.892 1.00 91.19 315 ASN A CA 1
ATOM 2362 C C . ASN A 1 315 ? -7.388 -23.122 4.527 1.00 91.19 315 ASN A C 1
ATOM 2364 O O . ASN A 1 315 ? -8.360 -23.524 5.164 1.00 91.19 315 ASN A O 1
ATOM 2368 N N . VAL A 1 316 ? -7.145 -21.820 4.347 1.00 90.81 316 VAL A N 1
ATOM 2369 C CA . VAL A 1 316 ? -8.020 -20.742 4.826 1.00 90.81 316 VAL A CA 1
ATOM 2370 C C . VAL A 1 316 ? -9.390 -20.801 4.151 1.00 90.81 316 VAL A C 1
ATOM 2372 O O . VAL A 1 316 ? -10.389 -20.651 4.846 1.00 90.81 316 VAL A O 1
ATOM 2375 N N . TYR A 1 317 ? -9.457 -21.083 2.848 1.00 87.44 317 TYR A N 1
ATOM 2376 C CA . TYR A 1 317 ? -10.724 -21.258 2.133 1.00 87.44 317 TYR A CA 1
ATOM 2377 C C . TYR A 1 317 ? -11.530 -22.443 2.656 1.00 87.44 317 TYR A C 1
ATOM 2379 O O . TYR A 1 317 ? -12.717 -22.296 2.939 1.00 87.44 317 TYR A O 1
ATOM 2387 N N . GLN A 1 318 ? -10.879 -23.590 2.860 1.00 90.44 318 GLN A N 1
ATOM 2388 C CA . GLN A 1 318 ? -11.545 -24.760 3.427 1.00 90.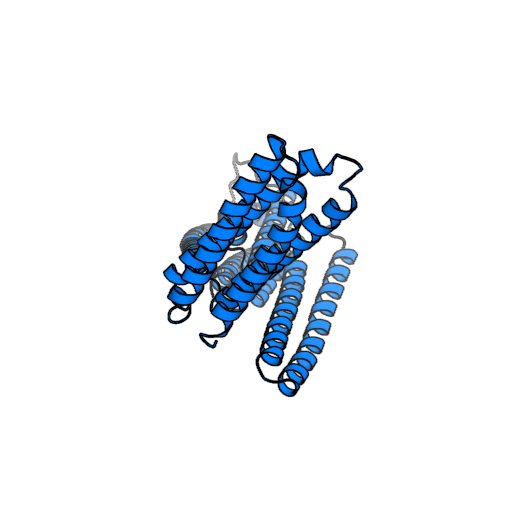44 318 GLN A CA 1
ATOM 2389 C C . GLN A 1 318 ? -12.097 -24.465 4.832 1.00 90.44 318 GLN A C 1
ATOM 2391 O O . GLN A 1 318 ? -13.245 -24.778 5.137 1.00 90.44 318 GLN A O 1
ATOM 2396 N N . LEU A 1 319 ? -11.305 -23.799 5.676 1.00 90.12 319 LEU A N 1
ATOM 2397 C CA . LEU A 1 319 ? -11.722 -23.431 7.027 1.00 90.12 319 LEU A CA 1
ATOM 2398 C C . LEU A 1 319 ? -12.841 -22.374 7.032 1.00 90.12 319 LEU A C 1
ATOM 2400 O O . LEU A 1 319 ? -13.753 -22.443 7.853 1.00 90.12 319 LEU A O 1
ATOM 2404 N N . ALA A 1 320 ? -12.792 -21.400 6.123 1.00 89.75 320 ALA A N 1
ATOM 2405 C CA . ALA A 1 320 ? -13.829 -20.385 5.972 1.00 89.75 320 ALA A CA 1
ATOM 2406 C C . ALA A 1 320 ? -15.182 -21.003 5.582 1.00 89.75 320 ALA A C 1
ATOM 2408 O O . ALA A 1 320 ? -16.217 -20.591 6.113 1.00 89.75 320 ALA A O 1
ATOM 2409 N N . GLU A 1 321 ? -15.172 -22.016 4.709 1.00 89.31 321 GLU A N 1
ATOM 2410 C CA . GLU A 1 321 ? -16.364 -22.772 4.311 1.00 89.31 321 GLU A CA 1
ATOM 2411 C C . GLU A 1 321 ? -16.938 -23.599 5.476 1.00 89.31 321 GLU A C 1
ATOM 2413 O O . GLU A 1 321 ? -18.152 -23.613 5.679 1.00 89.31 321 GLU A O 1
ATOM 2418 N N . GLU A 1 322 ? -16.075 -24.222 6.287 1.00 91.31 322 GLU A N 1
ATOM 2419 C CA . GLU A 1 322 ? -16.476 -24.989 7.476 1.00 91.31 322 GLU A CA 1
ATOM 2420 C C . GLU A 1 322 ? -17.080 -24.111 8.585 1.00 91.31 322 GLU A C 1
ATOM 2422 O O . GLU A 1 322 ? -18.057 -24.507 9.226 1.00 91.31 322 GLU A O 1
ATOM 2427 N N . ILE A 1 323 ? -16.509 -22.925 8.826 1.00 91.88 323 ILE A N 1
ATOM 2428 C CA . ILE A 1 323 ? -17.009 -21.974 9.831 1.00 91.88 323 ILE A CA 1
ATOM 2429 C C . ILE A 1 323 ? -18.342 -21.366 9.376 1.00 91.88 323 ILE A C 1
ATOM 2431 O O . ILE A 1 323 ? -19.281 -21.264 10.169 1.00 91.88 323 ILE A O 1
ATOM 2435 N N . GLY A 1 324 ? -18.425 -20.963 8.105 1.00 83.50 324 GLY A N 1
ATOM 2436 C CA . GLY A 1 324 ? -19.591 -20.307 7.526 1.00 83.50 324 GLY A CA 1
ATOM 2437 C C . GLY A 1 324 ? -19.932 -18.947 8.155 1.00 83.50 324 GLY A C 1
ATOM 2438 O O . GLY A 1 324 ? -19.305 -18.462 9.099 1.00 83.50 324 GLY A O 1
ATOM 2439 N N . GLY A 1 325 ? -20.960 -18.299 7.602 1.00 87.44 325 GLY A N 1
ATOM 2440 C CA . GLY A 1 325 ? -21.445 -17.004 8.085 1.00 87.44 325 GLY A CA 1
ATOM 2441 C C . GLY A 1 325 ? -20.408 -15.875 8.006 1.00 87.44 325 GLY A C 1
ATOM 2442 O O . GLY A 1 325 ? -19.431 -15.941 7.265 1.00 87.44 325 GLY A O 1
ATOM 2443 N N . GLU A 1 326 ? -20.639 -14.820 8.787 1.00 84.69 326 GLU A N 1
ATOM 2444 C CA . GLU A 1 326 ? -19.781 -13.629 8.830 1.00 84.69 326 GLU A CA 1
ATOM 2445 C C . GLU A 1 326 ? -18.318 -13.929 9.224 1.00 84.69 326 GLU A C 1
ATOM 2447 O O . GLU A 1 326 ? -17.420 -13.417 8.550 1.00 84.69 326 GLU A O 1
ATOM 2452 N N . PRO A 1 327 ? -18.022 -14.790 10.224 1.00 85.00 327 PRO A N 1
ATOM 2453 C CA . PRO A 1 327 ? -16.638 -15.114 10.569 1.00 85.00 327 PRO A CA 1
ATOM 2454 C C . PRO A 1 327 ? -15.899 -15.851 9.444 1.00 85.00 327 PRO A C 1
ATOM 2456 O O . PRO A 1 327 ? -14.721 -15.576 9.214 1.00 85.00 327 PRO A O 1
ATOM 2459 N N . GLY A 1 328 ? -16.587 -16.740 8.715 1.00 85.56 328 GLY A N 1
ATOM 2460 C CA . GLY A 1 328 ? -16.038 -17.409 7.533 1.00 85.56 328 GLY A CA 1
ATOM 2461 C C . GLY A 1 328 ? -15.719 -16.419 6.410 1.00 85.56 328 GLY A C 1
ATOM 2462 O O . GLY A 1 328 ? -14.601 -16.404 5.904 1.00 85.56 328 GLY A O 1
ATOM 2463 N N . SER A 1 329 ? -16.649 -15.515 6.080 1.00 82.75 329 SER A N 1
ATOM 2464 C CA . SER A 1 329 ? -16.420 -14.473 5.063 1.00 82.75 329 SER A CA 1
ATOM 2465 C C . SER A 1 329 ? -15.300 -13.495 5.437 1.00 82.75 329 SER A C 1
ATOM 2467 O O . SER A 1 329 ? -14.532 -13.067 4.575 1.00 82.75 329 SER A O 1
ATOM 2469 N N . MET A 1 330 ? -15.168 -13.142 6.719 1.00 84.44 330 MET A N 1
ATOM 2470 C CA . MET A 1 330 ? -14.065 -12.301 7.188 1.00 84.44 330 MET A CA 1
ATOM 2471 C C . MET A 1 330 ? -12.717 -13.017 7.044 1.00 84.44 330 MET A C 1
ATOM 2473 O O . MET A 1 330 ? -11.736 -12.405 6.618 1.00 84.44 330 MET A O 1
ATOM 2477 N N . LEU A 1 331 ? -12.668 -14.305 7.388 1.00 86.38 331 LEU A N 1
ATOM 2478 C CA . LEU A 1 331 ? -11.468 -15.125 7.269 1.00 86.38 331 LEU A CA 1
ATOM 2479 C C . LEU A 1 331 ? -11.035 -15.286 5.800 1.00 86.38 331 LEU A C 1
ATOM 2481 O O . LEU A 1 331 ? -9.857 -15.107 5.498 1.00 86.38 331 LEU A O 1
ATOM 2485 N N . ASP A 1 332 ? -11.987 -15.531 4.900 1.00 85.88 332 ASP A N 1
ATOM 2486 C CA . ASP A 1 332 ? -11.789 -15.596 3.446 1.00 85.88 332 ASP A CA 1
ATOM 2487 C C . ASP A 1 332 ? -11.170 -14.301 2.887 1.00 85.88 332 ASP A C 1
ATOM 2489 O O . ASP A 1 332 ? -10.098 -14.315 2.274 1.00 85.88 332 ASP A O 1
ATOM 2493 N N . SER A 1 333 ? -11.781 -13.156 3.209 1.00 83.69 333 SER A N 1
ATOM 2494 C CA . SER A 1 333 ? -11.298 -11.829 2.806 1.00 83.69 333 SER A CA 1
ATOM 2495 C C . SER A 1 333 ? -9.879 -11.545 3.314 1.00 83.69 333 SER A C 1
ATOM 2497 O O . SER A 1 333 ? -9.025 -11.078 2.556 1.00 83.69 333 SER A O 1
ATOM 2499 N N . LYS A 1 334 ? -9.582 -11.858 4.584 1.00 86.31 334 LYS A N 1
ATOM 2500 C CA . LYS A 1 334 ? -8.236 -11.657 5.148 1.00 86.31 334 LYS A CA 1
ATOM 2501 C C . LYS A 1 334 ? -7.203 -12.623 4.577 1.00 86.31 334 LYS A C 1
ATOM 2503 O O . LYS A 1 334 ? -6.052 -12.222 4.391 1.00 86.31 334 LYS A O 1
ATOM 2508 N N . GLY A 1 335 ? -7.605 -13.849 4.252 1.00 87.88 335 GLY A N 1
ATOM 2509 C CA . GLY A 1 335 ? -6.778 -14.794 3.508 1.00 87.88 335 GLY A CA 1
ATOM 2510 C C . GLY A 1 335 ? -6.380 -14.233 2.147 1.00 87.88 335 GLY A C 1
ATOM 2511 O O . GLY A 1 335 ? -5.188 -14.141 1.846 1.00 87.88 335 GLY A O 1
ATOM 2512 N N . ALA A 1 336 ? -7.363 -13.794 1.358 1.00 86.88 336 ALA A N 1
ATOM 2513 C CA . ALA A 1 336 ? -7.137 -13.226 0.031 1.00 86.88 336 ALA A CA 1
ATOM 2514 C C . ALA A 1 336 ? -6.205 -12.002 0.078 1.00 86.88 336 ALA A C 1
ATOM 2516 O O . ALA A 1 336 ? -5.214 -11.959 -0.650 1.00 86.88 336 ALA A O 1
ATOM 2517 N N . ALA A 1 337 ? -6.442 -11.070 1.009 1.00 85.50 337 ALA A N 1
ATOM 2518 C CA . ALA A 1 337 ? -5.588 -9.895 1.194 1.00 85.50 337 ALA A CA 1
ATOM 2519 C C . ALA A 1 337 ? -4.129 -10.259 1.538 1.00 85.50 337 ALA A C 1
ATOM 2521 O O . ALA A 1 337 ? -3.191 -9.612 1.074 1.00 85.50 337 ALA A O 1
ATOM 2522 N N . THR A 1 338 ? -3.920 -11.319 2.326 1.00 87.88 338 THR A N 1
ATOM 2523 C CA . THR A 1 338 ? -2.573 -11.799 2.675 1.00 87.88 338 THR A CA 1
ATOM 2524 C C . THR A 1 338 ? -1.857 -12.381 1.453 1.00 87.88 338 THR A C 1
ATOM 2526 O O . THR A 1 338 ? -0.675 -12.112 1.239 1.00 87.88 338 THR A O 1
ATOM 2529 N N . ALA A 1 339 ? -2.568 -13.134 0.612 1.00 88.56 339 ALA A N 1
ATOM 2530 C CA . ALA A 1 339 ? -2.011 -13.671 -0.627 1.00 88.56 339 ALA A CA 1
ATOM 2531 C C . ALA A 1 339 ? -1.689 -12.576 -1.655 1.00 88.56 339 ALA A C 1
ATOM 2533 O O . ALA A 1 339 ? -0.648 -12.643 -2.310 1.00 88.56 339 ALA A O 1
ATOM 2534 N N . ASP A 1 340 ? -2.531 -11.548 -1.761 1.00 85.38 340 ASP A N 1
ATOM 2535 C CA . ASP A 1 340 ? -2.263 -10.384 -2.608 1.00 85.38 340 ASP A CA 1
ATOM 2536 C C . ASP A 1 340 ? -1.015 -9.623 -2.133 1.00 85.38 340 ASP A C 1
ATOM 2538 O O . ASP A 1 340 ? -0.165 -9.264 -2.952 1.00 85.38 340 ASP A O 1
ATOM 2542 N N . ALA A 1 341 ? -0.828 -9.471 -0.817 1.00 87.69 341 ALA A N 1
ATOM 2543 C CA . ALA A 1 341 ? 0.385 -8.886 -0.246 1.00 87.69 341 ALA A CA 1
ATOM 2544 C C . ALA A 1 341 ? 1.650 -9.703 -0.560 1.00 87.69 341 ALA A C 1
ATOM 2546 O O . ALA A 1 341 ? 2.683 -9.128 -0.908 1.00 87.69 341 ALA A O 1
ATOM 2547 N N . ALA A 1 342 ? 1.574 -11.034 -0.493 1.00 88.06 342 ALA A N 1
ATOM 2548 C CA . ALA A 1 342 ? 2.701 -11.904 -0.827 1.00 88.06 342 ALA A CA 1
ATOM 2549 C C . ALA A 1 342 ? 3.061 -11.853 -2.326 1.00 88.06 342 ALA A C 1
ATOM 2551 O O . ALA A 1 342 ? 4.240 -11.820 -2.679 1.00 88.06 342 ALA A O 1
ATOM 2552 N N . LYS A 1 343 ? 2.063 -11.767 -3.217 1.00 88.12 343 LYS A N 1
ATOM 2553 C CA . LYS A 1 343 ? 2.291 -11.567 -4.661 1.00 88.12 343 LYS A CA 1
ATOM 2554 C C . LYS A 1 343 ? 2.885 -10.195 -4.974 1.00 88.12 343 LYS A C 1
ATOM 2556 O O . LYS A 1 343 ? 3.769 -10.087 -5.824 1.00 88.12 343 LYS A O 1
ATOM 2561 N N . ALA A 1 344 ? 2.432 -9.154 -4.279 1.00 87.06 344 ALA A N 1
ATOM 2562 C CA . ALA A 1 344 ? 3.003 -7.821 -4.413 1.00 87.06 344 ALA A CA 1
ATOM 2563 C C . ALA A 1 344 ? 4.461 -7.784 -3.941 1.00 87.06 344 ALA A C 1
ATOM 2565 O O . ALA A 1 344 ? 5.291 -7.178 -4.608 1.00 87.06 344 ALA A O 1
ATOM 2566 N N . LEU A 1 345 ? 4.793 -8.472 -2.842 1.00 88.81 345 LEU A N 1
ATOM 2567 C CA . LEU A 1 345 ? 6.173 -8.610 -2.371 1.00 88.81 345 LEU A CA 1
ATOM 2568 C C . LEU A 1 345 ? 7.068 -9.261 -3.433 1.00 88.81 345 LEU A C 1
ATOM 2570 O O . LEU A 1 345 ? 8.138 -8.733 -3.723 1.00 88.81 345 LEU A O 1
ATOM 2574 N N . LEU A 1 346 ? 6.611 -10.360 -4.043 1.00 88.81 346 LEU A N 1
ATOM 2575 C CA . LEU A 1 346 ? 7.330 -11.012 -5.139 1.00 88.81 346 LEU A CA 1
ATOM 2576 C C . LEU A 1 346 ? 7.519 -10.070 -6.334 1.00 88.81 346 LEU A C 1
ATOM 2578 O O . LEU A 1 346 ? 8.617 -9.965 -6.868 1.00 88.81 346 LEU A O 1
ATOM 2582 N N . THR A 1 347 ? 6.474 -9.341 -6.719 1.00 87.00 347 THR A N 1
ATOM 2583 C CA . THR A 1 347 ? 6.543 -8.377 -7.828 1.00 87.00 347 THR A CA 1
ATOM 2584 C C . THR A 1 347 ? 7.519 -7.239 -7.526 1.00 87.00 347 THR A C 1
ATOM 2586 O O . THR A 1 347 ? 8.290 -6.834 -8.391 1.00 87.00 347 THR A O 1
ATOM 2589 N N . ILE A 1 348 ? 7.528 -6.729 -6.291 1.00 86.81 348 ILE A N 1
ATOM 2590 C CA . ILE A 1 348 ? 8.475 -5.699 -5.854 1.00 86.81 348 ILE A CA 1
ATOM 2591 C C . ILE A 1 348 ? 9.905 -6.236 -5.933 1.00 86.81 348 ILE A C 1
ATOM 2593 O O . ILE A 1 348 ? 10.743 -5.562 -6.520 1.00 86.81 348 ILE A O 1
ATOM 2597 N N . ALA A 1 349 ? 10.157 -7.447 -5.424 1.00 86.19 349 ALA A N 1
ATOM 2598 C CA . ALA A 1 349 ? 11.468 -8.090 -5.493 1.00 86.19 349 ALA A CA 1
ATOM 2599 C C . ALA A 1 349 ? 11.948 -8.290 -6.940 1.00 86.19 349 ALA A C 1
ATOM 2601 O O . ALA A 1 349 ? 13.112 -8.052 -7.232 1.00 86.19 349 ALA A O 1
ATOM 2602 N N . GLN A 1 350 ? 11.051 -8.658 -7.862 1.00 85.38 350 GLN A N 1
ATOM 2603 C CA . GLN A 1 350 ? 11.379 -8.787 -9.287 1.00 85.38 350 GLN A CA 1
ATOM 2604 C C . GLN A 1 350 ? 11.782 -7.450 -9.909 1.00 85.38 350 GLN A C 1
ATOM 2606 O O . GLN A 1 350 ? 12.687 -7.389 -10.740 1.00 85.38 350 GLN A O 1
ATOM 2611 N N . VAL A 1 351 ? 11.074 -6.381 -9.547 1.00 83.31 351 VAL A N 1
ATOM 2612 C CA . VAL A 1 351 ? 11.275 -5.061 -10.142 1.00 83.31 351 VAL A CA 1
ATOM 2613 C C . VAL A 1 351 ? 12.524 -4.375 -9.592 1.00 83.31 351 VAL A C 1
ATOM 2615 O O . VAL A 1 351 ? 13.192 -3.680 -10.358 1.00 83.31 351 VAL A O 1
ATOM 2618 N N . THR A 1 352 ? 12.834 -4.504 -8.301 1.00 78.38 352 THR A N 1
ATOM 2619 C CA . THR A 1 352 ? 13.948 -3.782 -7.661 1.00 78.38 352 THR A CA 1
ATOM 2620 C C . THR A 1 352 ? 15.255 -4.533 -7.800 1.00 78.38 352 THR A C 1
ATOM 2622 O O . THR A 1 352 ? 16.099 -4.028 -8.580 1.00 78.38 352 THR A O 1
#

Radius of gyration: 30.31 Å; chains: 1; bounding box: 64×51×87 Å

Secondary structure (DSSP, 8-state):
--HHHHHHHHHHHHHHHHHHHHHHHHHHTS-SHHHHHHHHHHHHHHHHHHHHHHHHHHHGGGTTSHHHHHHHHHHHHHHHHHHHHHHHHHHHHHTSGGGHHHHHHHHHHHHHHHHHHHHHHHHHHTTSS-HHHHHHHHHHHHHHHHHHHHHHHHHHHHHHHHHSPP----TT--PPPHHHHHHHHHHHHHHHHHHHHHHH-SSS--HHHHHHHHHHHHHHHHHHHHHHHHHHTTS-HHHHHHHHHHHHHHHHHHHHHHHHTT-TTS-HHHHHHHHHHHHHHHHHHH-----HHHHHHHHHHHHHHHHHHHHHHHHHHHHHHHH-HHHHHHHHHHHHHHHHHHHHHHHHHHH-

pLDDT: mean 82.64, std 9.83, range [42.94, 94.06]